Protein AF-A0A960JIP0-F1 (afdb_monomer_lite)

Sequence (236 aa):
TLQLSATQYASAALLFLLLSGTGFLFYERIRLNRELANYREEQKNIEALKDQERELQNKINEIQQREKNLQKQIDNKKGESEILNDQLESEKAEKQRLQNEIDRLKDLQKRVPIPPQQRETPSQPPQPTIATVVLSPFIGGRGDENGGIKSVKFSPSIKSVSLTLQLPKDAAAELFLVKFAGKNIAANQKPNTTKSGIKFITVKIPANQFSIEKENTISVFGNNGVSYEFILKVQK

Radius of gyration: 43.73 Å; chains: 1; bounding box: 102×45×144 Å

Structure (mmCIF, N/CA/C/O backbone):
data_AF-A0A960JIP0-F1
#
_entry.id   AF-A0A960JIP0-F1
#
loop_
_atom_site.group_PDB
_atom_site.id
_atom_site.type_symbol
_atom_site.label_atom_id
_atom_site.label_alt_id
_atom_site.label_comp_id
_atom_site.label_asym_id
_atom_site.label_entity_id
_atom_site.label_seq_id
_atom_site.pdbx_PDB_ins_code
_atom_site.Cartn_x
_atom_site.Cartn_y
_atom_site.Cartn_z
_atom_site.occupancy
_atom_site.B_iso_or_equiv
_atom_site.auth_seq_id
_atom_site.auth_comp_id
_atom_site.auth_asym_id
_atom_site.auth_atom_id
_atom_site.pdbx_PDB_model_num
ATOM 1 N N . THR A 1 1 ? 46.464 5.069 -86.802 1.00 48.59 1 THR A N 1
ATOM 2 C CA . THR A 1 1 ? 46.788 4.062 -85.770 1.00 48.59 1 THR A CA 1
ATOM 3 C C . THR A 1 1 ? 47.611 4.740 -84.689 1.00 48.59 1 THR A C 1
ATOM 5 O O . THR A 1 1 ? 48.786 4.998 -84.902 1.00 48.59 1 THR A O 1
ATOM 8 N N . LEU A 1 2 ? 46.998 5.145 -83.570 1.00 55.38 2 LEU A N 1
ATOM 9 C CA . LEU A 1 2 ? 47.764 5.721 -82.458 1.00 55.38 2 LEU A CA 1
ATOM 10 C C . LEU A 1 2 ? 48.546 4.595 -81.767 1.00 55.38 2 LEU A C 1
ATOM 12 O O . LEU A 1 2 ? 47.948 3.771 -81.081 1.00 55.38 2 LEU A O 1
ATOM 16 N N . GLN A 1 3 ? 49.865 4.544 -81.962 1.00 60.62 3 GLN A N 1
ATOM 17 C CA . GLN A 1 3 ? 50.745 3.751 -81.107 1.00 60.62 3 GLN A CA 1
ATOM 18 C C . GLN A 1 3 ? 50.964 4.536 -79.813 1.00 60.62 3 GLN A C 1
ATOM 20 O O . GLN A 1 3 ? 51.810 5.424 -79.753 1.00 60.62 3 GLN A O 1
ATOM 25 N N . LEU A 1 4 ? 50.156 4.252 -78.790 1.00 64.50 4 LEU A N 1
ATOM 26 C CA . LEU A 1 4 ? 50.463 4.708 -77.437 1.00 64.50 4 LEU A CA 1
ATOM 27 C C . LEU A 1 4 ? 51.753 4.019 -76.974 1.00 64.50 4 LEU A C 1
ATOM 29 O O . LEU A 1 4 ? 51.927 2.813 -77.166 1.00 64.50 4 LEU A O 1
ATOM 33 N N . SER A 1 5 ? 52.668 4.781 -76.374 1.00 76.94 5 SER A N 1
ATOM 34 C CA . SER A 1 5 ? 53.920 4.233 -75.853 1.00 76.94 5 SER A CA 1
ATOM 35 C C . SER A 1 5 ? 53.634 3.285 -74.686 1.00 76.94 5 SER A C 1
ATOM 37 O O . SER A 1 5 ? 52.721 3.515 -73.893 1.00 76.94 5 SER A O 1
ATOM 39 N N . ALA A 1 6 ? 54.436 2.229 -74.528 1.00 79.19 6 ALA A N 1
ATOM 40 C CA . ALA A 1 6 ? 54.289 1.253 -73.438 1.00 79.19 6 ALA A CA 1
ATOM 41 C C . ALA A 1 6 ? 54.205 1.907 -72.037 1.00 79.19 6 ALA A C 1
ATOM 43 O O . ALA A 1 6 ? 53.533 1.401 -71.140 1.00 79.19 6 ALA A O 1
ATOM 44 N N . THR A 1 7 ? 54.819 3.081 -71.871 1.00 83.88 7 THR A N 1
ATOM 45 C CA . THR A 1 7 ? 54.762 3.900 -70.653 1.00 83.88 7 THR A CA 1
ATOM 46 C C . THR A 1 7 ? 53.369 4.462 -70.341 1.00 83.88 7 THR A C 1
ATOM 48 O O . THR A 1 7 ? 53.024 4.581 -69.169 1.00 83.88 7 THR A O 1
ATOM 51 N N . GLN A 1 8 ? 52.546 4.763 -71.351 1.00 84.94 8 GLN A N 1
ATOM 52 C CA . GLN A 1 8 ? 51.172 5.250 -71.169 1.00 84.94 8 GLN A CA 1
ATOM 53 C C . GLN A 1 8 ? 50.218 4.127 -70.745 1.00 84.94 8 GLN A C 1
ATOM 55 O O . GLN A 1 8 ? 49.319 4.348 -69.938 1.00 84.94 8 GLN A O 1
ATOM 60 N N . TYR A 1 9 ? 50.438 2.902 -71.231 1.00 87.25 9 TYR A N 1
ATOM 61 C CA . TYR A 1 9 ? 49.693 1.734 -70.756 1.00 87.25 9 TYR A CA 1
ATOM 62 C C . TYR A 1 9 ? 50.067 1.371 -69.316 1.00 87.25 9 TYR A C 1
ATOM 64 O O . TYR A 1 9 ? 49.185 1.058 -68.519 1.00 87.25 9 TYR A O 1
ATOM 72 N N . ALA A 1 10 ? 51.351 1.469 -68.959 1.00 86.88 10 ALA A N 1
ATOM 73 C CA . ALA A 1 10 ? 51.810 1.228 -67.594 1.00 86.88 10 ALA A CA 1
ATOM 74 C C . ALA A 1 10 ? 51.233 2.250 -66.595 1.00 86.88 10 ALA A C 1
ATOM 76 O O . ALA A 1 10 ? 50.771 1.866 -65.520 1.00 86.88 10 ALA A O 1
ATOM 77 N N . SER A 1 11 ? 51.196 3.539 -66.951 1.00 89.50 11 SER A N 1
ATOM 78 C CA . SER A 1 11 ? 50.611 4.573 -66.088 1.00 89.50 11 SER A CA 1
ATOM 79 C C . SER A 1 11 ? 49.092 4.440 -65.961 1.00 89.50 11 SER A C 1
ATOM 81 O O . SER A 1 11 ? 48.560 4.559 -64.857 1.00 89.50 11 SER A O 1
ATOM 83 N N . ALA A 1 12 ? 48.391 4.120 -67.053 1.00 89.19 12 ALA A N 1
ATOM 84 C CA . ALA A 1 12 ? 46.957 3.852 -67.016 1.00 89.19 12 ALA A CA 1
ATOM 85 C C . ALA A 1 12 ? 46.629 2.630 -66.143 1.00 89.19 12 ALA A C 1
ATOM 87 O O . ALA A 1 12 ? 45.718 2.694 -65.319 1.00 89.19 12 ALA A O 1
ATOM 88 N N . ALA A 1 13 ? 47.398 1.543 -66.260 1.00 90.25 13 ALA A N 1
ATOM 89 C CA . ALA A 1 13 ? 47.221 0.350 -65.436 1.00 90.25 13 ALA A CA 1
ATOM 90 C C . ALA A 1 13 ? 47.417 0.647 -63.940 1.00 90.25 13 ALA A C 1
ATOM 92 O O . ALA A 1 13 ? 46.611 0.206 -63.122 1.00 90.25 13 ALA A O 1
ATOM 93 N N . LEU A 1 14 ? 48.428 1.446 -63.580 1.00 92.19 14 LEU A N 1
ATOM 94 C CA . LEU A 1 14 ? 48.649 1.872 -62.194 1.00 92.19 14 LEU A CA 1
ATOM 95 C C . LEU A 1 14 ? 47.490 2.716 -61.653 1.00 92.19 14 LEU A C 1
ATOM 97 O O . LEU A 1 14 ? 47.059 2.495 -60.525 1.00 92.19 14 LEU A O 1
ATOM 101 N N . LEU A 1 15 ? 46.951 3.642 -62.451 1.00 93.12 15 LEU A N 1
ATOM 102 C CA . LEU A 1 15 ? 45.793 4.446 -62.049 1.00 93.12 15 LEU A CA 1
ATOM 103 C C . LEU A 1 15 ? 44.546 3.588 -61.843 1.00 93.12 15 LEU A C 1
ATOM 105 O O . LEU A 1 15 ? 43.843 3.768 -60.852 1.00 93.12 15 LEU A O 1
ATOM 109 N N . PHE A 1 16 ? 44.293 2.624 -62.728 1.00 94.25 16 PHE A N 1
ATOM 110 C CA . PHE A 1 16 ? 43.190 1.681 -62.555 1.00 94.25 16 PHE A CA 1
ATOM 111 C C . PHE A 1 16 ? 43.346 0.842 -61.288 1.00 94.25 16 PHE A C 1
ATOM 113 O O . PHE A 1 16 ? 42.380 0.679 -60.545 1.00 94.25 16 PHE A O 1
ATOM 120 N N . LEU A 1 17 ? 44.554 0.355 -61.002 1.00 93.94 17 LEU A N 1
ATOM 121 C CA . LEU A 1 17 ? 44.830 -0.430 -59.800 1.00 93.94 17 LEU A CA 1
ATOM 122 C C . LEU A 1 17 ? 44.633 0.419 -58.531 1.00 93.94 17 LEU A C 1
ATOM 124 O O . LEU A 1 17 ? 44.019 -0.036 -57.569 1.00 93.94 17 LEU A O 1
ATOM 128 N N . LEU A 1 18 ? 45.058 1.684 -58.556 1.00 94.00 18 LEU A N 1
ATOM 129 C CA . LEU A 1 18 ? 44.911 2.618 -57.437 1.00 94.00 18 LEU A CA 1
ATOM 130 C C . LEU A 1 18 ? 43.440 3.014 -57.207 1.00 94.00 18 LEU A C 1
ATOM 132 O O . LEU A 1 18 ? 42.965 3.024 -56.069 1.00 94.00 18 LEU A O 1
ATOM 136 N N . LEU A 1 19 ? 42.679 3.265 -58.274 1.00 93.25 19 LEU A N 1
ATOM 137 C CA . LEU A 1 19 ? 41.241 3.542 -58.189 1.00 93.25 19 LEU A CA 1
ATOM 138 C C . LEU A 1 19 ? 40.446 2.309 -57.739 1.00 93.25 19 LEU A C 1
ATOM 140 O O . LEU A 1 19 ? 39.561 2.421 -56.894 1.00 93.25 19 LEU A O 1
ATOM 144 N N . SER A 1 20 ? 40.798 1.120 -58.233 1.00 93.38 20 SER A N 1
ATOM 145 C CA . SER A 1 20 ? 40.186 -0.137 -57.789 1.00 93.38 20 SER A CA 1
ATOM 146 C C . SER A 1 20 ? 40.497 -0.421 -56.319 1.00 93.38 20 SER A C 1
ATOM 148 O O . SER A 1 20 ? 39.608 -0.822 -55.571 1.00 93.38 20 SER A O 1
ATOM 150 N N . GLY A 1 21 ? 41.737 -0.183 -55.885 1.00 93.75 21 GLY A N 1
ATOM 151 C CA . GLY A 1 21 ? 42.156 -0.359 -54.495 1.00 93.75 21 GLY A CA 1
ATOM 152 C C . GLY A 1 21 ? 41.444 0.604 -53.545 1.00 93.75 21 GLY A C 1
ATOM 153 O O . GLY A 1 21 ? 40.927 0.186 -52.511 1.00 93.75 21 GLY A O 1
ATOM 154 N N . THR A 1 22 ? 41.341 1.886 -53.906 1.00 93.81 22 THR A N 1
ATOM 155 C CA . THR A 1 22 ? 40.620 2.876 -53.085 1.00 93.81 22 THR A CA 1
ATOM 156 C C . THR A 1 22 ? 39.113 2.614 -53.052 1.00 93.81 22 THR A C 1
ATOM 158 O O . THR A 1 22 ? 38.504 2.730 -51.987 1.00 93.81 22 THR A O 1
ATOM 161 N N . GLY A 1 23 ? 38.521 2.179 -54.169 1.00 94.25 23 GLY A N 1
ATOM 162 C CA . GLY A 1 23 ? 37.128 1.731 -54.223 1.00 94.25 23 GLY A CA 1
ATOM 163 C C . GLY A 1 23 ? 36.856 0.535 -53.305 1.00 94.25 23 GLY A C 1
ATOM 164 O O . GLY A 1 23 ? 35.881 0.549 -52.551 1.00 94.25 23 GLY A O 1
ATOM 165 N N . PHE A 1 24 ? 37.746 -0.461 -53.305 1.00 95.31 24 PHE A N 1
ATOM 166 C CA . PHE A 1 24 ? 37.648 -1.633 -52.433 1.00 95.31 24 PHE A CA 1
ATOM 167 C C . PHE A 1 24 ? 37.737 -1.261 -50.943 1.00 95.31 24 PHE A C 1
ATOM 169 O O . PHE A 1 24 ? 36.871 -1.652 -50.161 1.00 95.31 24 PHE A O 1
ATOM 176 N N . LEU A 1 25 ? 38.702 -0.419 -50.555 1.00 94.56 25 LEU A N 1
ATOM 177 C CA . LEU A 1 25 ? 38.838 0.056 -49.171 1.00 94.56 25 LEU A CA 1
ATOM 178 C C . LEU A 1 25 ? 37.615 0.858 -48.701 1.00 94.56 25 LEU A C 1
ATOM 180 O O . LEU A 1 25 ? 37.197 0.754 -47.546 1.00 94.56 25 LEU A O 1
ATOM 184 N N . PHE A 1 26 ? 37.011 1.657 -49.584 1.00 94.69 26 PHE A N 1
ATOM 185 C CA . PHE A 1 26 ? 35.799 2.403 -49.251 1.00 94.69 26 PHE A CA 1
ATOM 186 C C . PHE A 1 26 ? 34.593 1.473 -49.060 1.00 94.69 26 PHE A C 1
ATOM 188 O O . PHE A 1 26 ? 33.807 1.667 -48.130 1.00 94.69 26 PHE A O 1
ATOM 195 N N . TYR A 1 27 ? 34.476 0.433 -49.891 1.00 95.00 27 TYR A N 1
ATOM 196 C CA . TYR A 1 27 ? 33.448 -0.597 -49.752 1.00 95.00 27 TYR A CA 1
ATOM 197 C C . TYR A 1 27 ? 33.580 -1.364 -48.428 1.00 95.00 27 TYR A C 1
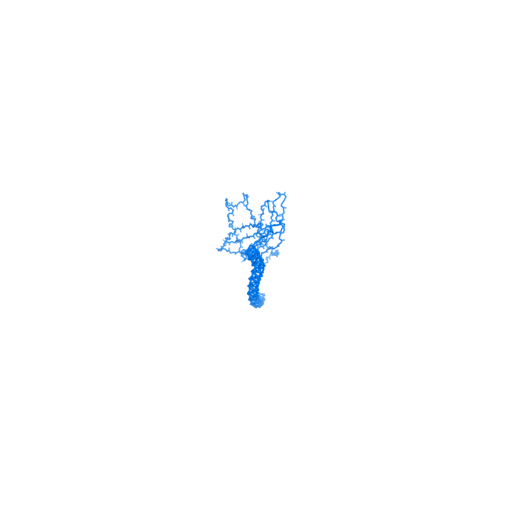ATOM 199 O O . TYR A 1 27 ? 32.598 -1.478 -47.687 1.00 95.00 27 TYR A O 1
ATOM 207 N N . GLU A 1 28 ? 34.790 -1.813 -48.078 1.00 94.00 28 GLU A N 1
ATOM 208 C CA . GLU A 1 28 ? 35.048 -2.467 -46.790 1.00 94.00 28 GLU A CA 1
ATOM 209 C C . GLU A 1 28 ? 34.732 -1.544 -45.611 1.00 94.00 28 GLU A C 1
ATOM 211 O O . GLU A 1 28 ? 34.076 -1.966 -44.660 1.00 94.00 28 GLU A O 1
ATOM 216 N N . ARG A 1 29 ? 35.096 -0.259 -45.693 1.00 93.81 29 ARG A N 1
ATOM 217 C CA . ARG A 1 29 ? 34.785 0.722 -44.645 1.00 93.81 29 ARG A CA 1
ATOM 218 C C . ARG A 1 29 ? 33.281 0.917 -44.451 1.00 93.81 29 ARG A C 1
ATOM 220 O O . ARG A 1 29 ? 32.824 1.006 -43.312 1.00 93.81 29 ARG A O 1
ATOM 227 N N . ILE A 1 30 ? 32.500 0.989 -45.532 1.00 94.12 30 ILE A N 1
ATOM 228 C CA . ILE A 1 30 ? 31.035 1.100 -45.441 1.00 94.12 30 ILE A CA 1
ATOM 229 C C . ILE A 1 30 ? 30.450 -0.149 -44.785 1.00 94.12 30 ILE A C 1
ATOM 231 O O . ILE A 1 30 ? 29.593 -0.029 -43.906 1.00 94.12 30 ILE A O 1
ATOM 235 N N . ARG A 1 31 ? 30.911 -1.336 -45.189 1.00 95.06 31 ARG A N 1
ATOM 236 C CA . ARG A 1 31 ? 30.461 -2.602 -44.608 1.00 95.06 31 ARG A CA 1
ATOM 237 C C . ARG A 1 31 ? 30.786 -2.677 -43.113 1.00 95.06 31 ARG A C 1
ATOM 239 O O . ARG A 1 31 ? 29.880 -2.907 -42.316 1.00 95.06 31 ARG A O 1
ATOM 246 N N . LEU A 1 32 ? 32.033 -2.399 -42.734 1.00 94.81 32 LEU A N 1
ATOM 247 C CA . LEU A 1 32 ? 32.495 -2.438 -41.345 1.00 94.81 32 LEU A CA 1
ATOM 248 C C . LEU A 1 32 ? 31.720 -1.452 -40.457 1.00 94.81 32 LEU A C 1
ATOM 250 O O . LEU A 1 32 ? 31.334 -1.781 -39.340 1.00 94.81 32 LEU A O 1
ATOM 254 N N . ASN A 1 33 ? 31.437 -0.249 -40.964 1.00 94.56 33 ASN A N 1
ATOM 255 C CA . ASN A 1 33 ? 30.660 0.745 -40.226 1.00 94.56 33 ASN A CA 1
ATOM 256 C C . ASN A 1 33 ? 29.214 0.299 -39.971 1.00 94.56 33 ASN A C 1
ATOM 258 O O . ASN A 1 33 ? 28.665 0.627 -38.920 1.00 94.56 33 ASN A O 1
ATOM 262 N N . ARG A 1 34 ? 28.594 -0.445 -40.898 1.00 94.44 34 ARG A N 1
ATOM 263 C CA . ARG A 1 34 ? 27.252 -1.012 -40.683 1.00 94.44 34 ARG A CA 1
ATOM 264 C C . ARG A 1 34 ? 27.275 -2.097 -39.613 1.00 94.44 34 ARG A C 1
ATOM 266 O O . ARG A 1 34 ? 26.429 -2.082 -38.728 1.00 94.44 34 ARG A O 1
ATOM 273 N N . GLU A 1 35 ? 28.265 -2.985 -39.653 1.00 94.62 35 GLU A N 1
ATOM 274 C CA . GLU A 1 35 ? 28.437 -4.016 -38.623 1.00 94.62 35 GLU A CA 1
ATOM 275 C C . GLU A 1 35 ? 28.665 -3.374 -37.240 1.00 94.62 35 GLU A C 1
ATOM 277 O O . GLU A 1 35 ? 27.984 -3.722 -36.279 1.00 94.62 35 GLU A O 1
ATOM 282 N N . LEU A 1 36 ? 29.521 -2.349 -37.145 1.00 94.88 36 LEU A N 1
ATOM 283 C CA . LEU A 1 36 ? 29.738 -1.586 -35.908 1.00 94.88 36 LEU A CA 1
ATOM 284 C C . LEU A 1 36 ? 28.482 -0.862 -35.407 1.00 94.88 36 LEU A C 1
ATOM 286 O O . LEU A 1 36 ? 28.288 -0.758 -34.195 1.00 94.88 36 LEU A O 1
ATOM 290 N N . ALA A 1 37 ? 27.646 -0.339 -36.306 1.00 95.12 37 ALA A N 1
ATOM 291 C CA . ALA A 1 37 ? 26.382 0.284 -35.928 1.00 95.12 37 ALA A CA 1
ATOM 292 C C . ALA A 1 37 ? 25.435 -0.742 -35.292 1.00 95.12 37 ALA A C 1
ATOM 294 O O . ALA A 1 37 ? 24.924 -0.487 -34.202 1.00 95.12 37 ALA A O 1
ATOM 295 N N . ASN A 1 38 ? 25.306 -1.921 -35.906 1.00 95.75 38 ASN A N 1
ATOM 296 C CA . ASN A 1 38 ? 24.483 -3.011 -35.385 1.00 95.75 38 ASN A CA 1
ATOM 297 C C . ASN A 1 38 ? 24.979 -3.479 -34.007 1.00 95.75 38 ASN A C 1
ATOM 299 O O . ASN A 1 38 ? 24.184 -3.573 -33.079 1.00 95.75 38 ASN A O 1
ATOM 303 N N . TYR A 1 39 ? 26.292 -3.679 -33.829 1.00 94.88 39 TYR A N 1
ATOM 304 C CA . TYR A 1 39 ? 26.850 -4.064 -32.524 1.00 94.88 39 TYR A CA 1
ATOM 305 C C . TYR A 1 39 ? 26.607 -3.012 -31.440 1.00 94.88 39 TYR A C 1
ATOM 307 O O . TYR A 1 39 ? 26.342 -3.351 -30.289 1.00 94.88 39 TYR A O 1
ATOM 315 N N . ARG A 1 40 ? 26.699 -1.722 -31.778 1.00 95.25 40 ARG A N 1
ATOM 316 C CA . ARG A 1 40 ? 26.401 -0.642 -30.825 1.00 95.25 40 ARG A CA 1
ATOM 317 C C . ARG A 1 40 ? 24.929 -0.621 -30.434 1.00 95.25 40 ARG A C 1
ATOM 319 O O . ARG A 1 40 ? 24.621 -0.339 -29.281 1.00 95.25 40 ARG A O 1
ATOM 326 N N . GLU A 1 41 ? 24.037 -0.877 -31.380 1.00 95.94 41 GLU A N 1
ATOM 327 C CA . GLU A 1 41 ? 22.601 -0.941 -31.124 1.00 95.94 41 GLU A CA 1
ATOM 328 C C . GLU A 1 41 ? 22.243 -2.159 -30.264 1.00 95.94 41 GLU A C 1
ATOM 330 O O . GLU A 1 41 ? 21.524 -2.028 -29.278 1.00 95.94 41 GLU A O 1
ATOM 335 N N . GLU A 1 42 ? 22.841 -3.316 -30.547 1.00 95.81 42 GLU A N 1
ATOM 336 C CA . GLU A 1 42 ? 22.691 -4.522 -29.733 1.00 95.81 42 GLU A CA 1
ATOM 337 C C . GLU A 1 42 ? 23.203 -4.315 -28.300 1.00 95.81 42 GLU A C 1
ATOM 339 O O . GLU A 1 42 ? 22.506 -4.645 -27.343 1.00 95.81 42 GLU A O 1
ATOM 344 N N . GLN A 1 43 ? 24.367 -3.677 -28.128 1.00 95.38 43 GLN A N 1
ATOM 345 C CA . GLN A 1 43 ? 24.894 -3.316 -26.805 1.00 95.38 43 GLN A CA 1
ATOM 346 C C . GLN A 1 43 ? 23.945 -2.387 -26.038 1.00 95.38 43 GLN A C 1
ATOM 348 O O . GLN A 1 43 ? 23.679 -2.625 -24.861 1.00 95.38 43 GLN A O 1
ATOM 353 N N . LYS A 1 44 ? 23.381 -1.369 -26.703 1.00 96.00 44 LYS A N 1
ATOM 354 C CA . LYS A 1 44 ? 22.381 -0.479 -26.090 1.00 96.00 44 LYS A CA 1
ATOM 355 C C . LYS A 1 44 ? 21.127 -1.234 -25.664 1.00 96.00 44 LYS A C 1
ATOM 357 O O . LYS A 1 44 ? 20.607 -0.983 -24.582 1.00 96.00 44 LYS A O 1
ATOM 362 N N . ASN A 1 45 ? 20.654 -2.167 -26.487 1.00 96.81 45 ASN A N 1
ATOM 363 C CA . ASN A 1 45 ? 19.489 -2.984 -26.158 1.00 96.81 45 ASN A CA 1
ATOM 364 C C . ASN A 1 45 ? 19.769 -3.897 -24.957 1.00 96.81 45 ASN A C 1
ATOM 366 O O . ASN A 1 45 ? 18.928 -4.013 -24.071 1.00 96.81 45 ASN A O 1
ATOM 370 N N . ILE A 1 46 ? 20.961 -4.496 -24.883 1.00 96.31 46 ILE A N 1
ATOM 371 C CA . ILE A 1 46 ? 21.383 -5.306 -23.732 1.00 96.31 46 ILE A CA 1
ATOM 372 C C . ILE A 1 46 ? 21.458 -4.455 -22.459 1.00 96.31 46 ILE A C 1
ATOM 374 O O . ILE A 1 46 ? 21.038 -4.905 -21.394 1.00 96.31 46 ILE A O 1
ATOM 378 N N . GLU A 1 47 ? 21.985 -3.235 -22.546 1.00 97.06 47 GLU A N 1
ATOM 379 C CA . GLU A 1 47 ? 22.051 -2.311 -21.411 1.00 97.06 47 GLU A CA 1
ATOM 380 C C . GLU A 1 47 ? 20.650 -1.905 -20.931 1.00 97.06 47 GLU A C 1
ATOM 382 O O . GLU A 1 47 ? 20.355 -2.021 -19.743 1.00 97.06 47 GLU A O 1
ATOM 387 N N . ALA A 1 48 ? 19.746 -1.569 -21.856 1.00 96.31 48 ALA A N 1
ATOM 388 C CA . ALA A 1 48 ? 18.352 -1.261 -21.538 1.00 96.31 48 ALA A CA 1
ATOM 389 C C . ALA A 1 48 ? 17.625 -2.444 -20.874 1.00 96.31 48 ALA A C 1
ATOM 391 O O . ALA A 1 48 ? 16.891 -2.258 -19.902 1.00 96.31 48 ALA A O 1
ATOM 392 N N . LEU A 1 49 ? 17.860 -3.672 -21.352 1.00 96.81 49 LEU A N 1
ATOM 393 C CA . LEU A 1 49 ? 17.303 -4.882 -20.742 1.00 96.81 49 LEU A CA 1
ATOM 394 C C . LEU A 1 49 ? 17.836 -5.108 -19.322 1.00 96.81 49 LEU A C 1
ATOM 396 O O . LEU A 1 49 ? 17.061 -5.467 -18.437 1.00 96.81 49 LEU A O 1
ATOM 400 N N . LYS A 1 50 ? 19.127 -4.859 -19.074 1.00 96.75 50 LYS A N 1
ATOM 401 C CA . LYS A 1 50 ? 19.714 -4.954 -17.725 1.00 96.75 50 LYS A CA 1
ATOM 402 C C . LYS A 1 50 ? 19.124 -3.929 -16.763 1.00 96.75 50 LYS A C 1
ATOM 404 O O . LYS A 1 50 ? 18.901 -4.245 -15.595 1.00 96.75 50 LYS A O 1
ATOM 409 N N . ASP A 1 51 ? 18.868 -2.711 -17.226 1.00 96.31 51 ASP A N 1
ATOM 410 C CA . ASP A 1 51 ? 18.238 -1.689 -16.391 1.00 96.31 51 ASP A CA 1
ATOM 411 C C . ASP A 1 51 ? 16.775 -2.029 -16.094 1.00 96.31 51 ASP A C 1
ATOM 413 O O . ASP A 1 51 ? 16.336 -1.900 -14.949 1.00 96.31 51 ASP A O 1
ATOM 417 N N . GLN A 1 52 ? 16.050 -2.577 -17.073 1.00 96.75 52 GLN A N 1
ATOM 418 C CA . GLN A 1 52 ? 14.705 -3.104 -16.853 1.00 96.75 52 GLN A CA 1
ATOM 419 C C . GLN A 1 52 ? 14.704 -4.266 -15.844 1.00 96.75 52 GLN A C 1
ATOM 421 O O . GLN A 1 52 ? 13.843 -4.323 -14.965 1.00 96.75 52 GLN A O 1
ATOM 426 N N . GLU A 1 53 ? 15.678 -5.175 -15.924 1.00 96.75 53 GLU A N 1
ATOM 427 C CA . GLU A 1 53 ? 15.841 -6.276 -14.969 1.00 96.75 53 GLU A CA 1
ATOM 428 C C . GLU A 1 53 ? 16.103 -5.755 -13.547 1.00 96.75 53 GLU A C 1
ATOM 430 O O . GLU A 1 53 ? 15.471 -6.210 -12.592 1.00 96.75 53 GLU A O 1
ATOM 435 N N . ARG A 1 54 ? 16.961 -4.737 -13.391 1.00 97.06 54 ARG A N 1
ATOM 436 C CA . ARG A 1 54 ? 17.200 -4.079 -12.094 1.00 97.06 54 ARG A CA 1
ATOM 437 C C . ARG A 1 54 ? 15.943 -3.417 -11.541 1.00 97.06 54 ARG A C 1
ATOM 439 O O . ARG A 1 54 ? 15.672 -3.535 -10.347 1.00 97.06 54 ARG A O 1
ATOM 446 N N . GLU A 1 55 ? 15.173 -2.730 -12.381 1.00 97.00 55 GLU A N 1
ATOM 447 C CA . GLU A 1 55 ? 13.921 -2.097 -11.959 1.00 97.00 55 GLU A CA 1
ATOM 448 C C . GLU A 1 55 ? 12.909 -3.144 -11.475 1.00 97.00 55 GLU A C 1
ATOM 450 O O . GLU A 1 55 ? 12.287 -2.975 -10.423 1.00 97.00 55 GLU A O 1
ATOM 455 N N . LEU A 1 56 ? 12.780 -4.257 -12.202 1.00 96.94 56 LEU A N 1
ATOM 456 C CA . LEU A 1 56 ? 11.931 -5.377 -11.799 1.00 96.94 56 LEU A CA 1
ATOM 457 C C . LEU A 1 56 ? 12.401 -5.992 -10.478 1.00 96.94 56 LEU A C 1
ATOM 459 O O . LEU A 1 56 ? 11.578 -6.223 -9.591 1.00 96.94 56 LEU A O 1
ATOM 463 N N . GLN A 1 57 ? 13.708 -6.184 -10.302 1.00 96.94 57 GLN A N 1
ATOM 464 C CA . GLN A 1 57 ? 14.269 -6.705 -9.059 1.00 96.94 57 GLN A CA 1
ATOM 465 C C . GLN A 1 57 ? 13.992 -5.773 -7.871 1.00 96.94 57 GLN A C 1
ATOM 467 O O . GLN A 1 57 ? 13.633 -6.232 -6.785 1.00 96.94 57 GLN A O 1
ATOM 472 N N . ASN A 1 58 ? 14.090 -4.458 -8.077 1.00 97.12 58 ASN A N 1
ATOM 473 C CA . ASN A 1 58 ? 13.749 -3.468 -7.057 1.00 97.12 58 ASN A CA 1
ATOM 474 C C . ASN A 1 58 ? 12.262 -3.530 -6.687 1.00 97.12 58 ASN A C 1
ATOM 476 O O . ASN A 1 58 ? 11.939 -3.583 -5.501 1.00 97.12 58 ASN A O 1
ATOM 480 N N . LYS A 1 59 ? 11.362 -3.628 -7.673 1.00 96.19 59 LYS A N 1
ATOM 481 C CA . LYS A 1 59 ? 9.918 -3.794 -7.426 1.00 96.19 59 LYS A CA 1
ATOM 482 C C . LYS A 1 59 ? 9.611 -5.068 -6.643 1.00 96.19 59 LYS A C 1
ATOM 484 O O . LYS A 1 59 ? 8.793 -5.039 -5.725 1.00 96.19 59 LYS A O 1
ATOM 489 N N . ILE A 1 60 ? 10.277 -6.179 -6.963 1.00 96.56 60 ILE A N 1
ATOM 490 C CA . ILE A 1 60 ? 10.130 -7.437 -6.216 1.00 96.56 60 ILE A CA 1
ATOM 491 C C . ILE A 1 60 ? 10.551 -7.240 -4.756 1.00 96.56 60 ILE A C 1
ATOM 493 O O . ILE A 1 60 ? 9.808 -7.617 -3.848 1.00 96.56 60 ILE A O 1
ATOM 497 N N . ASN A 1 61 ? 11.697 -6.600 -4.516 1.00 97.00 61 ASN A N 1
ATOM 498 C CA . ASN A 1 61 ? 12.177 -6.323 -3.163 1.00 97.00 61 ASN A CA 1
ATOM 499 C C . ASN A 1 61 ? 11.207 -5.423 -2.378 1.00 97.00 61 ASN A C 1
ATOM 501 O O . ASN A 1 61 ? 10.924 -5.694 -1.210 1.00 97.00 61 ASN A O 1
ATOM 505 N N . GLU A 1 62 ? 10.659 -4.381 -3.006 1.00 97.19 62 GLU A N 1
ATOM 506 C CA . GLU A 1 62 ? 9.657 -3.504 -2.390 1.00 97.19 62 GLU A CA 1
ATOM 507 C C . GLU A 1 62 ? 8.382 -4.263 -2.007 1.00 97.19 62 GLU A C 1
ATOM 509 O O . GLU A 1 62 ? 7.875 -4.104 -0.891 1.00 97.19 62 GLU A O 1
ATOM 514 N N . ILE A 1 63 ? 7.884 -5.125 -2.898 1.00 96.81 63 ILE A N 1
ATOM 515 C CA . ILE A 1 63 ? 6.708 -5.961 -2.636 1.00 96.81 63 ILE A CA 1
ATOM 516 C C . ILE A 1 63 ? 6.978 -6.903 -1.460 1.00 96.81 63 ILE A C 1
ATOM 518 O O . ILE A 1 63 ? 6.168 -6.953 -0.536 1.00 96.81 63 ILE A O 1
ATOM 522 N N . GLN A 1 64 ? 8.130 -7.577 -1.429 1.00 96.31 64 GLN A N 1
ATOM 523 C CA . GLN A 1 64 ? 8.498 -8.469 -0.324 1.00 96.31 64 GLN A CA 1
ATOM 524 C C . GLN A 1 64 ? 8.610 -7.730 1.018 1.00 96.31 64 GLN A C 1
ATOM 526 O O . GLN A 1 64 ? 8.200 -8.246 2.059 1.00 96.31 64 GLN A O 1
ATOM 531 N N . GLN A 1 65 ? 9.153 -6.510 1.026 1.00 96.38 65 GLN A N 1
ATOM 532 C CA . GLN A 1 65 ? 9.207 -5.686 2.238 1.00 96.38 65 GLN A CA 1
ATOM 533 C C . GLN A 1 65 ? 7.808 -5.270 2.694 1.00 96.38 65 GLN A C 1
ATOM 535 O O . GLN A 1 65 ? 7.489 -5.331 3.885 1.00 96.38 65 GLN A O 1
ATOM 540 N N . ARG A 1 66 ? 6.943 -4.887 1.751 1.00 96.81 66 ARG A N 1
ATOM 541 C CA . ARG A 1 66 ? 5.549 -4.552 2.042 1.00 96.81 66 ARG A CA 1
ATOM 542 C C . ARG A 1 66 ? 4.790 -5.750 2.605 1.00 96.81 66 ARG A C 1
ATOM 544 O O . ARG A 1 66 ? 4.061 -5.583 3.577 1.00 96.81 66 ARG A O 1
ATOM 551 N N . GLU A 1 67 ? 4.996 -6.937 2.048 1.00 97.00 67 GLU A N 1
ATOM 552 C CA . GLU A 1 67 ? 4.412 -8.188 2.533 1.00 97.00 67 GLU A CA 1
ATOM 553 C C . GLU A 1 67 ? 4.853 -8.491 3.971 1.00 97.00 67 GLU A C 1
ATOM 555 O O . GLU A 1 67 ? 4.007 -8.682 4.842 1.00 97.00 67 GLU A O 1
ATOM 560 N N . LYS A 1 68 ? 6.157 -8.406 4.272 1.00 97.06 68 LYS A N 1
ATOM 561 C CA . LYS A 1 68 ? 6.675 -8.567 5.644 1.00 97.06 68 LYS A CA 1
ATOM 562 C C . LYS A 1 68 ? 6.064 -7.565 6.623 1.00 97.06 68 LYS A C 1
ATOM 564 O O . LYS A 1 68 ? 5.738 -7.922 7.754 1.00 97.06 68 LYS A O 1
ATOM 569 N N . ASN A 1 69 ? 5.901 -6.312 6.206 1.00 96.00 69 ASN A N 1
ATOM 570 C CA . ASN A 1 69 ? 5.290 -5.280 7.040 1.00 96.00 69 ASN A CA 1
ATOM 571 C C . ASN A 1 69 ? 3.798 -5.543 7.279 1.00 96.00 69 ASN A C 1
ATOM 573 O O . ASN A 1 69 ? 3.321 -5.353 8.397 1.00 96.00 69 ASN A O 1
ATOM 577 N N . LEU A 1 70 ? 3.066 -5.999 6.260 1.00 96.69 70 LEU A N 1
ATOM 578 C CA . LEU A 1 70 ? 1.662 -6.385 6.395 1.00 96.69 70 LEU A CA 1
ATOM 579 C C . LEU A 1 70 ? 1.501 -7.604 7.305 1.00 96.69 70 LEU A C 1
ATOM 581 O O . LEU A 1 70 ? 0.624 -7.590 8.166 1.00 96.69 70 LEU A O 1
ATOM 585 N N . GLN A 1 71 ? 2.379 -8.601 7.186 1.00 96.44 71 GLN A N 1
ATOM 586 C CA . GLN A 1 71 ? 2.365 -9.770 8.060 1.00 96.44 71 GLN A CA 1
ATOM 587 C C . GLN A 1 71 ? 2.567 -9.373 9.527 1.00 96.44 71 GLN A C 1
ATOM 589 O O . GLN A 1 71 ? 1.766 -9.747 10.377 1.00 96.44 71 GLN A O 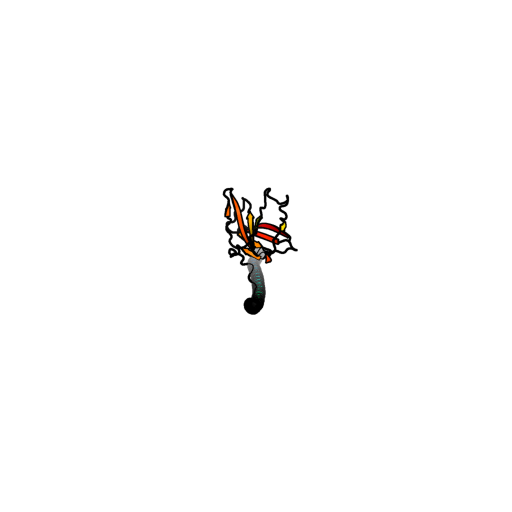1
ATOM 594 N N . LYS A 1 72 ? 3.543 -8.502 9.819 1.00 96.12 72 LYS A N 1
ATOM 595 C CA . LYS A 1 72 ? 3.729 -7.955 11.175 1.00 96.12 72 LYS A CA 1
ATOM 596 C C . LYS A 1 72 ? 2.493 -7.213 11.688 1.00 96.12 72 LYS A C 1
ATOM 598 O O . LYS A 1 72 ? 2.157 -7.318 12.862 1.00 96.12 72 LYS A O 1
ATOM 603 N N . GLN A 1 73 ? 1.810 -6.451 10.832 1.00 95.81 73 GLN A N 1
ATOM 604 C CA . GLN A 1 73 ? 0.570 -5.774 11.226 1.00 95.81 73 GLN A CA 1
ATOM 605 C C . GLN A 1 73 ? -0.553 -6.767 11.540 1.00 95.81 73 GLN A C 1
ATOM 607 O O . GLN A 1 73 ? -1.320 -6.525 12.471 1.00 95.81 73 GLN A O 1
ATOM 612 N N . ILE A 1 74 ? -0.656 -7.862 10.784 1.00 96.12 74 ILE A N 1
ATOM 613 C CA . ILE A 1 74 ? -1.617 -8.938 11.048 1.00 96.12 74 ILE A CA 1
ATOM 614 C C . ILE A 1 74 ? -1.314 -9.588 12.399 1.00 96.12 74 ILE A C 1
ATOM 616 O O . ILE A 1 74 ? -2.218 -9.689 13.227 1.00 96.12 74 ILE A O 1
ATOM 620 N N . ASP A 1 75 ? -0.058 -9.957 12.648 1.00 95.94 75 ASP A N 1
ATOM 621 C CA . ASP A 1 75 ? 0.353 -10.606 13.896 1.00 95.94 75 ASP A CA 1
ATOM 622 C C . ASP A 1 75 ? 0.092 -9.695 15.108 1.00 95.94 75 ASP A C 1
ATOM 624 O O . ASP A 1 75 ? -0.493 -10.129 16.101 1.00 95.94 75 ASP A O 1
ATOM 628 N N . ASN A 1 76 ? 0.410 -8.400 14.995 1.00 95.31 76 ASN A N 1
ATOM 629 C CA . ASN A 1 76 ? 0.121 -7.412 16.037 1.00 95.31 76 ASN A CA 1
ATOM 630 C C . ASN A 1 76 ? -1.383 -7.277 16.312 1.00 95.31 76 ASN A C 1
ATOM 632 O O . ASN A 1 76 ? -1.797 -7.266 17.469 1.00 95.31 76 ASN A O 1
ATOM 636 N N . LYS A 1 77 ? -2.214 -7.197 15.264 1.00 93.12 77 LYS A N 1
ATOM 637 C CA . LYS A 1 77 ? -3.676 -7.119 15.422 1.00 93.12 77 LYS A CA 1
ATOM 638 C C . LYS A 1 77 ? -4.263 -8.386 16.025 1.00 93.12 77 LYS A C 1
ATOM 640 O O . LYS A 1 77 ? -5.233 -8.306 16.773 1.00 93.12 77 LYS A O 1
ATOM 645 N N . LYS A 1 78 ? -3.698 -9.547 15.694 1.00 93.62 78 LYS A N 1
ATOM 646 C CA . LYS A 1 78 ? -4.106 -10.815 16.294 1.00 93.62 78 LYS A CA 1
ATOM 647 C C . LYS A 1 78 ? -3.810 -10.815 17.794 1.00 93.62 78 LYS A C 1
ATOM 649 O O . LYS A 1 78 ? -4.718 -11.095 18.567 1.00 93.62 78 LYS A O 1
ATOM 654 N N . GLY A 1 79 ? -2.607 -10.398 18.197 1.00 92.44 79 GLY A N 1
ATOM 655 C CA . GLY A 1 79 ? -2.254 -10.248 19.612 1.00 92.44 79 GLY A CA 1
ATOM 656 C C . GLY A 1 79 ? -3.140 -9.236 20.348 1.00 92.44 79 GLY A C 1
ATOM 657 O O . GLY A 1 79 ? -3.617 -9.513 21.443 1.00 92.44 79 GLY A O 1
ATOM 658 N N . GLU A 1 80 ? -3.442 -8.088 19.733 1.00 94.81 80 GLU A N 1
ATOM 659 C CA . GLU A 1 80 ? -4.379 -7.106 20.302 1.00 94.81 80 GLU A CA 1
ATOM 660 C C . GLU A 1 80 ? -5.787 -7.699 20.478 1.00 94.81 80 GLU A C 1
ATOM 662 O O . GLU A 1 80 ? -6.430 -7.487 21.505 1.00 94.81 80 GLU A O 1
ATOM 667 N N . SER A 1 81 ? -6.257 -8.484 19.503 1.00 92.75 81 SER A N 1
ATOM 668 C CA . SER A 1 81 ? -7.548 -9.168 19.583 1.00 92.75 81 SER A CA 1
ATOM 669 C C . SER A 1 81 ? -7.590 -10.221 20.690 1.00 92.75 81 SER A C 1
ATOM 671 O O . SER A 1 81 ? -8.636 -10.370 21.315 1.00 92.75 81 SER A O 1
ATOM 673 N N . GLU A 1 82 ? -6.500 -10.953 20.922 1.00 94.44 82 GLU A N 1
ATOM 674 C CA . GLU A 1 82 ? -6.397 -11.928 22.014 1.00 94.44 82 GLU A CA 1
ATOM 675 C C . GLU A 1 82 ? -6.483 -11.217 23.373 1.00 94.44 82 GLU A C 1
ATOM 677 O O . GLU A 1 82 ? -7.336 -11.563 24.188 1.00 94.44 82 GLU A O 1
ATOM 682 N N . ILE A 1 83 ? -5.728 -10.128 23.563 1.00 94.38 83 ILE A N 1
ATOM 683 C CA . ILE A 1 83 ? -5.776 -9.313 24.791 1.00 94.38 83 ILE A CA 1
ATOM 684 C C . ILE A 1 83 ? -7.181 -8.746 25.035 1.00 94.38 83 ILE A C 1
ATOM 686 O O . ILE A 1 83 ? -7.685 -8.780 26.158 1.00 94.38 83 ILE A O 1
ATOM 690 N N . LEU A 1 84 ? -7.833 -8.218 23.996 1.00 92.62 84 LEU A N 1
ATOM 691 C CA . LE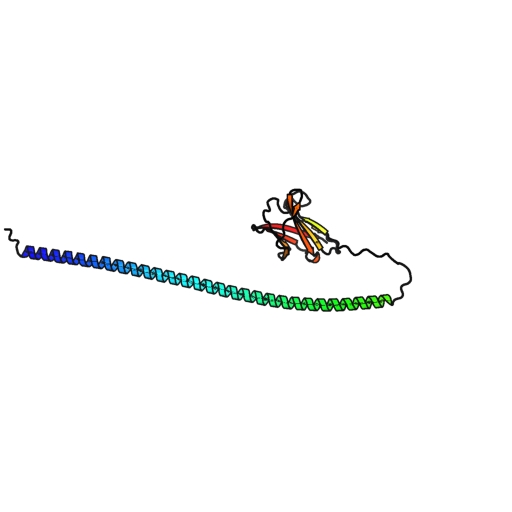U A 1 84 ? -9.200 -7.702 24.101 1.00 92.62 84 LEU A CA 1
ATOM 692 C C . LEU A 1 84 ? -10.203 -8.802 24.461 1.00 92.62 84 LEU A C 1
ATOM 694 O O . LEU A 1 84 ? -11.158 -8.545 25.195 1.00 92.62 84 LEU A O 1
ATOM 698 N N . ASN A 1 85 ? -10.003 -10.016 23.951 1.00 94.00 85 ASN A N 1
ATOM 699 C CA . ASN A 1 85 ? -10.871 -11.142 24.262 1.00 94.00 85 ASN A CA 1
ATOM 700 C C . ASN A 1 85 ? -10.710 -11.585 25.725 1.00 94.00 85 ASN A C 1
ATOM 702 O O . ASN A 1 85 ? -11.715 -11.773 26.409 1.00 94.00 85 ASN A O 1
ATOM 706 N N . ASP A 1 86 ? -9.477 -11.636 26.231 1.00 94.62 86 ASP A N 1
ATOM 707 C CA . ASP A 1 86 ? -9.194 -11.923 27.642 1.00 94.62 86 ASP A CA 1
ATOM 708 C C . ASP A 1 86 ? -9.798 -10.855 28.569 1.00 94.62 86 ASP A C 1
ATOM 710 O O . ASP A 1 86 ? -10.410 -11.168 29.594 1.00 94.62 86 ASP A O 1
ATOM 714 N N . GLN A 1 87 ? -9.692 -9.575 28.192 1.00 93.25 87 GLN A N 1
ATOM 715 C CA . GLN A 1 87 ? -10.323 -8.471 28.923 1.00 93.25 87 GLN A CA 1
ATOM 716 C C . GLN A 1 87 ? -11.847 -8.608 28.959 1.00 93.25 87 GLN A C 1
ATOM 718 O O . GLN A 1 87 ? -12.454 -8.440 30.018 1.00 93.25 87 GLN A O 1
ATOM 723 N N . LEU A 1 88 ? -12.467 -8.953 27.828 1.00 93.88 88 LEU A N 1
ATOM 724 C CA . LEU A 1 88 ? -13.910 -9.166 27.740 1.00 93.88 88 LEU A CA 1
ATOM 725 C C . LEU A 1 88 ? -14.366 -10.337 28.620 1.00 93.88 88 LEU A C 1
ATOM 727 O O . LEU A 1 88 ? -15.433 -10.275 29.236 1.00 93.88 88 LEU A O 1
ATOM 731 N N . GLU A 1 89 ? -13.592 -11.418 28.666 1.00 95.69 89 GLU A N 1
ATOM 732 C CA . GLU A 1 89 ? -13.893 -12.578 29.503 1.00 95.69 89 GLU A CA 1
ATOM 733 C C . GLU A 1 89 ? -13.763 -12.249 30.997 1.00 95.69 89 GLU A C 1
ATOM 735 O O . GLU A 1 89 ? -14.661 -12.577 31.780 1.00 95.69 89 GLU A O 1
ATOM 740 N N . SER A 1 90 ? -12.729 -11.493 31.379 1.00 94.06 90 SER A N 1
ATOM 741 C CA . SER A 1 90 ? -12.565 -10.966 32.738 1.00 94.06 90 SER A CA 1
ATOM 742 C C . SER A 1 90 ? -13.733 -10.062 33.157 1.00 94.06 90 SER A C 1
ATOM 744 O O . SER A 1 90 ? -14.331 -10.263 34.216 1.00 94.06 90 SER A O 1
ATOM 746 N N . GLU A 1 91 ? -14.139 -9.120 32.299 1.00 91.88 91 GLU A N 1
ATOM 747 C CA . GLU A 1 91 ? -15.249 -8.200 32.581 1.00 91.88 91 GLU A CA 1
ATOM 748 C C . GLU A 1 91 ? -16.589 -8.947 32.714 1.00 91.88 91 GLU A C 1
ATOM 750 O O . GLU A 1 91 ? -17.408 -8.644 33.587 1.00 91.88 91 GLU A O 1
ATOM 755 N N . LYS A 1 92 ? -16.818 -9.986 31.897 1.00 94.19 92 LYS A N 1
ATOM 756 C CA . LYS A 1 92 ? -17.988 -10.869 32.046 1.00 94.19 92 LYS A CA 1
ATOM 757 C C . LYS A 1 92 ? -17.988 -11.584 33.396 1.00 94.19 92 LYS A C 1
ATOM 759 O O . LYS A 1 92 ? -19.039 -11.642 34.041 1.00 94.19 92 LYS A O 1
ATOM 764 N N . ALA A 1 93 ? -16.841 -12.110 33.824 1.00 93.44 93 ALA A N 1
ATOM 765 C CA . ALA A 1 93 ? -16.713 -12.780 35.114 1.00 93.44 93 ALA A CA 1
ATOM 766 C C . ALA A 1 93 ? -16.963 -11.810 36.282 1.00 93.44 93 ALA A C 1
ATOM 768 O O . ALA A 1 93 ? -17.688 -12.145 37.222 1.00 93.44 93 ALA A O 1
ATOM 769 N N . GLU A 1 94 ? -16.433 -10.588 36.206 1.00 95.31 94 GLU A N 1
ATOM 770 C CA . GLU A 1 94 ? -16.676 -9.536 37.197 1.00 95.31 94 GLU A CA 1
ATOM 771 C C . GLU A 1 94 ? -18.157 -9.147 37.256 1.00 95.31 94 GLU A C 1
ATOM 773 O O . GLU A 1 94 ? -18.761 -9.139 38.332 1.00 95.31 94 GLU A O 1
ATOM 778 N N . LYS A 1 95 ? -18.789 -8.932 36.099 1.00 93.44 95 LYS A N 1
ATOM 779 C CA . LYS A 1 95 ? -20.222 -8.641 36.015 1.00 93.44 95 LYS A CA 1
ATOM 780 C C . LYS A 1 95 ? -21.066 -9.741 36.655 1.00 93.44 95 LYS A C 1
ATOM 782 O O . LYS A 1 95 ? -22.038 -9.439 37.344 1.00 93.44 95 LYS A O 1
ATOM 787 N N . GLN A 1 96 ? -20.713 -11.010 36.448 1.00 94.25 96 GLN A N 1
ATOM 788 C CA . GLN A 1 96 ? -21.431 -12.130 37.056 1.00 94.25 96 GLN A CA 1
ATOM 789 C C . GLN A 1 96 ? -21.256 -12.163 38.581 1.00 94.25 96 GLN A C 1
ATOM 791 O O . GLN A 1 96 ? -22.219 -12.431 39.300 1.00 94.25 96 GLN A O 1
ATOM 796 N N . ARG A 1 97 ? -20.062 -11.835 39.095 1.00 94.06 97 ARG A N 1
ATOM 797 C CA . ARG A 1 97 ? -19.822 -11.694 40.542 1.00 94.06 97 ARG A CA 1
ATOM 798 C C . ARG A 1 97 ? -20.659 -10.568 41.148 1.00 94.06 97 ARG A C 1
ATOM 800 O O . ARG A 1 97 ? -21.360 -10.816 42.125 1.00 94.06 97 ARG A O 1
ATOM 807 N N . LEU A 1 98 ? -20.648 -9.384 40.536 1.00 92.75 98 LEU A N 1
ATOM 808 C CA . LEU A 1 98 ? -21.449 -8.238 40.978 1.00 92.75 98 LEU A CA 1
ATOM 809 C C . LEU A 1 98 ? -22.949 -8.539 40.925 1.00 92.75 98 LEU A C 1
ATOM 811 O O . LEU A 1 98 ? -23.685 -8.183 41.840 1.00 92.75 98 LEU A O 1
ATOM 815 N N . GLN A 1 99 ? -23.412 -9.240 39.887 1.00 91.69 99 GLN A N 1
ATOM 816 C CA . GLN A 1 99 ? -24.809 -9.656 39.784 1.00 91.69 99 GLN A CA 1
ATOM 817 C C . GLN A 1 99 ? -25.202 -10.589 40.939 1.00 91.69 99 GLN A C 1
ATOM 819 O O . GLN A 1 99 ? -26.216 -10.354 41.593 1.00 91.69 99 GLN A O 1
ATOM 824 N N . ASN A 1 100 ? -24.367 -11.586 41.245 1.00 92.88 100 ASN A N 1
ATOM 825 C CA . ASN A 1 100 ? -24.590 -12.478 42.384 1.00 92.88 100 ASN A CA 1
ATOM 826 C C . ASN A 1 100 ? -24.602 -11.718 43.722 1.00 92.88 100 ASN A C 1
ATOM 828 O O . ASN A 1 100 ? -25.360 -12.067 44.626 1.00 92.88 100 ASN A O 1
ATOM 832 N N . GLU A 1 101 ? -23.770 -10.687 43.869 1.00 91.69 101 GLU A N 1
ATOM 833 C CA . GLU A 1 101 ? -23.730 -9.849 45.069 1.00 91.69 101 GLU A CA 1
ATOM 834 C C . GLU A 1 101 ? -24.986 -8.980 45.209 1.00 91.69 101 GLU A C 1
ATOM 836 O O . GLU A 1 101 ? -25.585 -8.937 46.284 1.00 91.69 101 GLU A O 1
ATOM 841 N N . ILE A 1 102 ? -25.458 -8.375 44.114 1.00 89.88 102 ILE A N 1
ATOM 842 C CA . ILE A 1 102 ? -26.734 -7.646 44.074 1.00 89.88 102 ILE A CA 1
ATOM 843 C C . ILE A 1 102 ? -27.892 -8.564 44.467 1.00 89.88 102 ILE A C 1
ATOM 845 O O . ILE A 1 102 ? -28.755 -8.162 45.249 1.00 89.88 102 ILE A O 1
ATOM 849 N N . ASP A 1 103 ? -27.923 -9.789 43.946 1.00 91.25 103 ASP A N 1
ATOM 850 C CA . ASP A 1 103 ? -28.999 -10.734 44.241 1.00 91.25 103 ASP A CA 1
ATOM 851 C C . ASP A 1 103 ? -28.971 -11.169 45.717 1.00 91.25 103 ASP A C 1
ATOM 853 O O . ASP A 1 103 ? -30.016 -11.183 46.372 1.00 91.25 103 ASP A O 1
ATOM 857 N N . ARG A 1 104 ? -27.780 -11.381 46.299 1.00 87.94 104 ARG A N 1
ATOM 858 C CA . ARG A 1 104 ? -27.621 -11.605 47.749 1.00 87.94 104 ARG A CA 1
ATOM 859 C C . ARG A 1 104 ? -28.097 -10.416 48.582 1.00 87.94 104 ARG A C 1
ATOM 861 O O . ARG A 1 104 ? -28.808 -10.614 49.566 1.00 87.94 104 ARG A O 1
ATOM 868 N N . LEU A 1 105 ? -27.730 -9.191 48.204 1.00 85.25 105 LEU A N 1
ATOM 869 C CA . LEU A 1 105 ? -28.153 -7.977 48.908 1.00 85.25 105 LEU A CA 1
ATOM 870 C C . LEU A 1 105 ? -29.672 -7.782 48.837 1.00 85.25 105 LEU A C 1
ATOM 872 O O . LEU A 1 105 ? -30.288 -7.446 49.846 1.00 85.25 105 LEU A O 1
ATOM 876 N N . LYS A 1 106 ? -30.298 -8.059 47.687 1.00 84.38 106 LYS A N 1
ATOM 877 C CA . LYS A 1 106 ? -31.762 -8.044 47.547 1.00 84.38 106 LYS A CA 1
ATOM 878 C C . LYS A 1 106 ? -32.435 -9.071 48.450 1.00 84.38 106 LYS A C 1
ATOM 880 O O . LYS A 1 106 ? -33.449 -8.759 49.071 1.00 84.38 106 LYS A O 1
ATOM 885 N N . ASP A 1 107 ? -31.898 -10.283 48.532 1.00 82.06 107 ASP A N 1
ATOM 886 C CA . ASP A 1 107 ? -32.461 -11.321 49.396 1.00 82.06 107 ASP A CA 1
ATOM 887 C C . ASP A 1 107 ? -32.284 -11.003 50.885 1.00 82.06 107 ASP A C 1
ATOM 889 O O . ASP A 1 107 ? -33.187 -11.278 51.676 1.00 82.06 107 ASP A O 1
ATOM 893 N N . LEU A 1 108 ? -31.181 -10.355 51.270 1.00 78.50 108 LEU A N 1
ATOM 894 C CA . LEU A 1 108 ? -31.012 -9.799 52.615 1.00 78.50 108 LEU A CA 1
ATOM 895 C C . LEU A 1 108 ? -32.025 -8.681 52.889 1.00 78.50 108 LEU A C 1
ATOM 897 O O . LEU A 1 108 ? -32.668 -8.689 53.934 1.00 78.50 108 LEU A O 1
ATOM 901 N N . GLN A 1 109 ? -32.236 -7.769 51.938 1.00 74.88 109 GLN A N 1
ATOM 902 C CA . GLN A 1 109 ? -33.195 -6.670 52.072 1.00 74.88 109 GLN A CA 1
ATOM 903 C C . GLN A 1 109 ? -34.640 -7.169 52.226 1.00 74.88 109 GLN A C 1
ATOM 905 O O . GLN A 1 109 ? -35.388 -6.620 53.028 1.00 74.88 109 GLN A O 1
ATOM 910 N N . LYS A 1 110 ? -35.025 -8.253 51.537 1.00 71.94 110 LYS A N 1
ATOM 911 C CA . LYS A 1 110 ? -36.339 -8.907 51.713 1.00 71.94 110 LYS A CA 1
ATOM 912 C C . LYS A 1 110 ? -36.532 -9.543 53.094 1.00 71.94 110 LYS A C 1
ATOM 914 O O . LYS A 1 110 ? -37.669 -9.755 53.503 1.00 71.94 110 LYS A O 1
ATOM 919 N N . ARG A 1 111 ? -35.445 -9.895 53.789 1.00 64.06 111 ARG A N 1
ATOM 920 C CA . ARG A 1 111 ? -35.480 -10.486 55.139 1.00 64.06 111 ARG A CA 1
ATOM 921 C C . ARG A 1 111 ? -35.509 -9.434 56.250 1.00 64.06 111 ARG A C 1
ATOM 923 O O . ARG A 1 111 ? -35.771 -9.793 57.395 1.00 64.06 111 ARG A O 1
ATOM 930 N N . VAL A 1 112 ? -35.272 -8.160 55.933 1.00 55.53 112 VAL A N 1
ATOM 931 C CA . VAL A 1 112 ? -35.456 -7.047 56.872 1.00 55.53 112 VAL A CA 1
ATOM 932 C C . VAL A 1 112 ? -36.948 -6.679 56.898 1.00 55.53 112 VAL A C 1
ATOM 934 O O . VAL A 1 112 ? -37.500 -6.355 55.846 1.00 55.53 112 VAL A O 1
ATOM 937 N N . PRO A 1 113 ? -37.638 -6.724 58.055 1.00 45.59 113 PRO A N 1
ATOM 938 C CA . PRO A 1 113 ? -39.044 -6.343 58.136 1.00 45.59 113 PRO A CA 1
ATOM 939 C C . PRO A 1 113 ? -39.190 -4.845 57.848 1.00 45.59 113 PRO A C 1
ATOM 941 O O . PRO A 1 113 ? -38.694 -4.012 58.604 1.00 45.59 113 PRO A O 1
ATOM 944 N N . ILE A 1 114 ? -39.865 -4.493 56.754 1.00 53.19 114 ILE A N 1
ATOM 945 C CA . ILE A 1 114 ? -40.202 -3.104 56.425 1.00 53.19 114 ILE A CA 1
ATOM 946 C C . ILE A 1 114 ? -41.540 -2.771 57.118 1.00 53.19 114 ILE A C 1
ATOM 948 O O . ILE A 1 114 ? -42.521 -3.486 56.889 1.00 53.19 114 ILE A O 1
ATOM 952 N N . PRO A 1 115 ? -41.625 -1.719 57.959 1.00 48.84 115 PRO A N 1
ATOM 953 C CA . PRO A 1 115 ? -42.896 -1.217 58.482 1.00 48.84 115 PRO A CA 1
ATOM 954 C C . PRO A 1 115 ? -43.796 -0.714 57.337 1.00 48.84 115 PRO A C 1
ATOM 956 O O . PRO A 1 115 ? -43.291 -0.172 56.354 1.00 48.84 115 PRO A O 1
ATOM 959 N N . PRO A 1 116 ? -45.127 -0.858 57.421 1.00 44.16 116 PRO A N 1
ATOM 960 C CA . PRO A 1 116 ? -46.000 -0.723 56.263 1.00 44.16 116 PRO A CA 1
ATOM 961 C C . PRO A 1 116 ? -46.348 0.740 55.975 1.00 44.16 116 PRO A C 1
ATOM 963 O O . PRO A 1 116 ? -47.444 1.165 56.316 1.00 44.16 116 PRO A O 1
ATOM 966 N N . GLN A 1 117 ? -45.478 1.506 55.314 1.00 47.25 117 GLN A N 1
ATOM 967 C CA . GLN A 1 117 ? -45.892 2.716 54.590 1.00 47.25 117 GLN A CA 1
ATOM 968 C C . GLN A 1 117 ? -45.066 2.902 53.311 1.00 47.25 117 GLN A C 1
ATOM 970 O O . GLN A 1 117 ? -43.865 2.671 53.308 1.00 47.25 117 GLN A O 1
ATOM 975 N N . GLN A 1 118 ? -45.750 3.353 52.252 1.00 42.06 118 GLN A N 1
ATOM 976 C CA . GLN A 1 118 ? -45.269 3.632 50.886 1.00 42.06 118 GLN A CA 1
ATOM 977 C C . GLN A 1 118 ? -45.252 2.434 49.918 1.00 42.06 118 GLN A C 1
ATOM 979 O O . GLN A 1 118 ? -44.223 1.911 49.504 1.00 42.06 118 GLN A O 1
ATOM 984 N N . ARG A 1 119 ? -46.460 2.048 49.481 1.00 41.50 119 ARG A N 1
ATOM 985 C CA . ARG A 1 119 ? -46.664 1.494 48.136 1.00 41.50 119 ARG A CA 1
ATOM 986 C C . ARG A 1 119 ? -46.643 2.665 47.152 1.00 41.50 119 ARG A C 1
ATOM 988 O O . ARG A 1 119 ? -47.638 3.378 47.060 1.00 41.50 119 ARG A O 1
ATOM 995 N N . GLU A 1 120 ? -45.546 2.855 46.431 1.00 43.12 120 GLU A N 1
ATOM 996 C CA . GLU A 1 120 ? -45.548 3.679 45.221 1.00 43.12 120 GLU A CA 1
ATOM 997 C C . GLU A 1 120 ? -45.735 2.796 43.978 1.00 43.12 120 GLU A C 1
ATOM 999 O O . GLU A 1 120 ? -45.314 1.641 43.909 1.00 43.12 120 GLU A O 1
ATOM 1004 N N . THR A 1 121 ? -46.497 3.357 43.050 1.00 42.69 121 THR A N 1
ATOM 1005 C CA . THR A 1 121 ? -47.104 2.824 41.828 1.00 42.69 121 THR A CA 1
ATOM 1006 C C . THR A 1 121 ? -46.117 2.197 40.827 1.00 42.69 121 THR A C 1
ATOM 1008 O O . THR A 1 121 ? -44.946 2.571 40.790 1.00 42.69 121 THR A O 1
ATOM 1011 N N . PRO A 1 122 ? -46.569 1.264 39.960 1.00 47.97 122 PRO A N 1
ATOM 1012 C CA . PRO A 1 122 ? -45.704 0.622 38.974 1.00 47.97 122 PRO A CA 1
ATOM 1013 C C . PRO A 1 122 ? -45.285 1.633 37.900 1.00 47.97 122 PRO A C 1
ATOM 1015 O O . PRO A 1 122 ? -46.090 2.073 37.078 1.00 47.97 122 PRO A O 1
ATOM 1018 N N . SER A 1 123 ? -44.009 2.009 37.921 1.00 43.44 123 SER A N 1
ATOM 1019 C CA . SER A 1 123 ? -43.386 2.891 36.945 1.00 43.44 123 SER A CA 1
ATOM 1020 C C . SER A 1 123 ? -43.155 2.163 35.617 1.00 43.44 123 SER A C 1
ATOM 1022 O O . SER A 1 123 ? -42.595 1.071 35.528 1.00 43.44 123 SER A O 1
ATOM 1024 N N . GLN A 1 124 ? -43.656 2.812 34.574 1.00 48.88 124 GLN A N 1
ATOM 1025 C CA . GLN A 1 124 ? -43.524 2.531 33.149 1.00 48.88 124 GLN A CA 1
ATOM 1026 C C . GLN A 1 124 ? -42.069 2.179 32.754 1.00 48.88 124 GLN A C 1
ATOM 1028 O O . GLN A 1 124 ? -41.136 2.775 33.299 1.00 48.88 124 GLN A O 1
ATOM 1033 N N . PRO A 1 125 ? -41.835 1.243 31.808 1.00 46.84 125 PRO A N 1
ATOM 1034 C CA . PRO A 1 125 ? -40.483 0.832 31.428 1.00 46.84 125 PRO A CA 1
ATOM 1035 C C . PRO A 1 125 ? -39.651 2.035 30.947 1.00 46.84 125 PRO A C 1
ATOM 1037 O O . PRO A 1 125 ? -40.173 2.882 30.215 1.00 46.84 125 PRO A O 1
ATOM 1040 N N . PRO A 1 126 ? -38.364 2.131 31.334 1.00 44.50 126 PRO A N 1
ATOM 1041 C CA . PRO A 1 126 ? -37.532 3.297 31.062 1.00 44.50 126 PRO A CA 1
ATOM 1042 C C . PRO A 1 126 ? -37.338 3.464 29.554 1.00 44.50 126 PRO A C 1
ATOM 1044 O O . PRO A 1 126 ? -36.587 2.717 28.922 1.00 44.50 126 PRO A O 1
ATOM 1047 N N . GLN A 1 127 ? -38.004 4.460 28.969 1.00 43.47 127 GLN A N 1
ATOM 1048 C CA . GLN A 1 127 ? -37.713 4.866 27.601 1.00 43.47 127 GLN A CA 1
ATOM 1049 C C . GLN A 1 127 ? -36.268 5.387 27.547 1.00 43.47 127 GLN A C 1
ATOM 1051 O O . GLN A 1 127 ? -35.869 6.174 28.412 1.00 43.47 127 GLN A O 1
ATOM 1056 N N . PRO A 1 128 ? -35.445 4.955 26.575 1.00 46.38 128 PRO A N 1
ATOM 1057 C CA . PRO A 1 128 ? -34.096 5.478 26.435 1.00 46.38 128 PRO A CA 1
ATOM 1058 C C . PRO A 1 128 ? -34.175 6.979 26.148 1.00 46.38 128 PRO A C 1
ATOM 1060 O O . PRO A 1 128 ? -34.697 7.397 25.118 1.00 46.38 128 PRO A O 1
ATOM 1063 N N . THR A 1 129 ? -33.647 7.794 27.058 1.00 48.66 129 THR A N 1
ATOM 1064 C CA . THR A 1 129 ? -33.483 9.233 26.855 1.00 48.66 129 THR A CA 1
ATOM 1065 C C . THR A 1 129 ? -32.471 9.450 25.729 1.00 48.66 129 THR A C 1
ATOM 1067 O O . THR A 1 129 ? -31.262 9.312 25.927 1.00 48.66 129 THR A O 1
ATOM 1070 N N . ILE A 1 130 ? -32.973 9.712 24.521 1.00 47.03 130 ILE A N 1
ATOM 1071 C CA . ILE A 1 130 ? -32.182 10.036 23.331 1.00 47.03 130 ILE A CA 1
ATOM 1072 C C . ILE A 1 130 ? -32.197 11.556 23.183 1.00 47.03 130 ILE A C 1
ATOM 1074 O O . ILE A 1 130 ? -33.253 12.152 22.987 1.00 47.03 130 ILE A O 1
ATOM 1078 N N . ALA A 1 131 ? -31.027 12.189 23.265 1.00 53.94 131 ALA A N 1
ATOM 1079 C CA . ALA A 1 131 ? -30.875 13.571 22.829 1.00 53.94 131 ALA A CA 1
ATOM 1080 C C . ALA A 1 131 ? -30.685 13.585 21.305 1.00 53.94 131 ALA A C 1
ATOM 1082 O O . ALA A 1 131 ? -29.752 12.961 20.791 1.00 53.94 131 ALA A O 1
ATOM 1083 N N . THR A 1 132 ? -31.572 14.274 20.587 1.00 52.38 132 THR A N 1
ATOM 1084 C CA . THR A 1 132 ? -31.463 14.473 19.135 1.00 52.38 132 THR A CA 1
ATOM 1085 C C . THR A 1 132 ? -30.807 15.820 18.868 1.00 52.38 132 THR A C 1
ATOM 1087 O O . THR A 1 132 ? -31.352 16.862 19.223 1.00 52.38 132 THR A O 1
ATOM 1090 N N . VAL A 1 133 ? -29.636 15.809 18.237 1.00 58.09 133 VAL A N 1
ATOM 1091 C CA . VAL A 1 133 ? -28.873 17.012 17.888 1.00 58.09 133 VAL A CA 1
ATOM 1092 C C . VAL A 1 133 ? -28.794 17.113 16.368 1.00 58.09 133 VAL A C 1
ATOM 1094 O O . VAL A 1 133 ? -28.298 16.212 15.695 1.00 58.09 133 VAL A O 1
ATOM 1097 N N . VAL A 1 134 ? -29.288 18.218 15.812 1.00 55.78 134 VAL A N 1
ATOM 1098 C CA . VAL A 1 134 ? -29.239 18.491 14.368 1.00 55.78 134 VAL A CA 1
ATOM 1099 C C . VAL A 1 134 ? -28.056 19.415 14.071 1.00 55.78 134 VAL A C 1
ATOM 1101 O O . VAL A 1 134 ? -27.974 20.526 14.607 1.00 55.78 134 VAL A O 1
ATOM 1104 N N . LEU A 1 135 ? -27.134 18.958 13.226 1.00 58.16 135 LEU A N 1
ATOM 1105 C CA . LEU A 1 135 ? -25.954 19.684 12.762 1.00 58.16 135 LEU A CA 1
ATOM 1106 C C . LEU A 1 135 ? -26.148 20.039 11.286 1.00 58.16 135 LEU A C 1
ATOM 1108 O O . LEU A 1 135 ? -26.380 19.164 10.454 1.00 58.16 135 LEU A O 1
ATOM 1112 N N . SER A 1 136 ? -26.103 21.330 10.971 1.00 51.44 136 SER A N 1
ATOM 1113 C CA . SER A 1 136 ? -26.374 21.867 9.637 1.00 51.44 136 SER A CA 1
ATOM 1114 C C . SER A 1 136 ? -25.255 22.817 9.218 1.00 51.44 136 SER A C 1
ATOM 1116 O O . SER A 1 136 ? -24.987 23.744 9.983 1.00 51.44 136 SER A O 1
ATOM 1118 N N . PRO A 1 137 ? -24.634 22.636 8.040 1.00 45.47 137 PRO A N 1
ATOM 1119 C CA . PRO A 1 137 ? -23.426 23.375 7.700 1.00 45.47 137 PRO A CA 1
ATOM 1120 C C . PRO A 1 137 ? -23.644 24.777 7.108 1.00 45.47 137 PRO A C 1
ATOM 1122 O O . PRO A 1 137 ? -22.659 25.493 7.021 1.00 45.47 137 PRO A O 1
ATOM 1125 N N . PHE A 1 138 ? -24.859 25.209 6.713 1.00 48.41 138 PHE A N 1
ATOM 1126 C CA . PHE A 1 138 ? -24.943 26.437 5.890 1.00 48.41 138 PHE A CA 1
ATOM 1127 C C . PHE A 1 138 ? -25.967 27.534 6.191 1.00 48.41 138 PHE A C 1
ATOM 1129 O O . PHE A 1 138 ? -25.763 28.615 5.657 1.00 48.41 138 PHE A O 1
ATOM 1136 N N . ILE A 1 139 ? -27.033 27.387 6.989 1.00 39.31 139 ILE A N 1
ATOM 1137 C CA . ILE A 1 139 ? -27.968 28.525 7.161 1.00 39.31 139 ILE A CA 1
ATOM 1138 C C . ILE A 1 139 ? -28.605 28.555 8.558 1.00 39.31 139 ILE A C 1
ATOM 1140 O O . ILE A 1 139 ? -29.449 27.727 8.889 1.00 39.31 139 ILE A O 1
ATOM 1144 N N . GLY A 1 140 ? -28.221 29.556 9.359 1.00 37.44 140 GLY A N 1
ATOM 1145 C CA . GLY A 1 140 ? -29.146 30.355 10.182 1.00 37.44 140 GLY A CA 1
ATOM 1146 C C . GLY A 1 140 ? -29.903 29.688 11.337 1.00 37.44 140 GLY A C 1
ATOM 1147 O O . GLY A 1 140 ? -30.869 30.263 11.827 1.00 37.44 140 GLY A O 1
ATOM 1148 N N . GLY A 1 141 ? -29.494 28.506 11.801 1.00 35.78 141 GLY A N 1
ATOM 1149 C CA . GLY A 1 141 ? -30.128 27.798 12.918 1.00 35.78 141 GLY A CA 1
ATOM 1150 C C . GLY A 1 141 ? -29.142 27.420 14.024 1.00 35.78 141 GLY A C 1
ATOM 1151 O O . GLY A 1 141 ? -28.957 26.232 14.299 1.00 35.78 141 GLY A O 1
ATOM 1152 N N . ARG A 1 142 ? -28.530 28.429 14.662 1.00 45.62 142 ARG A N 1
ATOM 1153 C CA . ARG A 1 142 ? -27.607 28.336 15.819 1.00 45.62 142 ARG A CA 1
ATOM 1154 C C . ARG A 1 142 ? -26.207 27.760 15.527 1.00 45.62 142 ARG A C 1
ATOM 1156 O O . ARG A 1 142 ? -25.866 26.696 16.029 1.00 45.62 142 ARG A O 1
ATOM 1163 N N . GLY A 1 143 ? -25.390 28.473 14.763 1.00 39.12 143 GLY A N 1
ATOM 1164 C CA . GLY A 1 143 ? -23.938 28.274 14.627 1.00 39.12 143 GLY A CA 1
ATOM 1165 C C . GLY A 1 143 ? -23.320 29.563 14.079 1.00 39.12 143 GLY A C 1
ATOM 1166 O O . GLY A 1 143 ? -24.049 30.317 13.431 1.00 39.12 143 GLY A O 1
ATOM 1167 N N . ASP A 1 144 ? -22.059 29.856 14.405 1.00 43.84 144 ASP A N 1
ATOM 1168 C CA . ASP A 1 144 ? -21.395 31.092 13.971 1.00 43.84 144 ASP A CA 1
ATOM 1169 C C . ASP A 1 144 ? -21.054 31.093 12.469 1.00 43.84 144 ASP A C 1
ATOM 1171 O O . ASP A 1 144 ? -21.191 30.086 11.768 1.00 43.84 144 ASP A O 1
ATOM 1175 N N . GLU A 1 145 ? -20.637 32.259 11.974 1.00 37.97 145 GLU A N 1
ATOM 1176 C CA . GLU A 1 145 ? -20.395 32.568 10.557 1.00 37.97 145 GLU A CA 1
ATOM 1177 C C . GLU A 1 145 ? -19.259 31.743 9.916 1.00 37.97 145 GLU A C 1
ATOM 1179 O O . GLU A 1 145 ? -19.087 31.789 8.701 1.00 37.97 145 GLU A O 1
ATOM 1184 N N . ASN A 1 146 ? -18.545 30.925 10.701 1.00 42.28 146 ASN A N 1
ATOM 1185 C CA . ASN A 1 146 ? -17.486 30.021 10.246 1.00 42.28 146 ASN A CA 1
ATOM 1186 C C . ASN A 1 146 ? -17.847 28.530 10.405 1.00 42.28 146 ASN A C 1
ATOM 1188 O O . ASN A 1 146 ? -16.980 27.666 10.280 1.00 42.28 146 ASN A O 1
ATOM 1192 N N . GLY A 1 147 ? -19.115 28.201 10.688 1.00 47.09 147 GLY A N 1
ATOM 1193 C CA . GLY A 1 147 ? -19.562 26.811 10.852 1.00 47.09 147 GLY A CA 1
ATOM 1194 C C . GLY A 1 147 ? -19.065 26.151 12.146 1.00 47.09 147 GLY A C 1
ATOM 1195 O O . GLY A 1 147 ? -19.080 24.922 12.260 1.00 47.09 147 GLY A O 1
ATOM 1196 N N . GLY A 1 148 ? -18.631 26.949 13.126 1.00 46.00 148 GLY A N 1
ATOM 1197 C CA . GLY A 1 148 ? -17.978 26.496 14.344 1.00 46.00 148 GLY A CA 1
ATOM 1198 C C . GLY A 1 148 ? -18.930 26.247 15.516 1.00 46.00 148 GLY A C 1
ATOM 1199 O O . GLY A 1 148 ? -19.643 27.132 15.975 1.00 46.00 148 GLY A O 1
ATOM 1200 N N . ILE A 1 149 ? -18.846 25.023 16.049 1.00 52.53 149 ILE A N 1
ATOM 1201 C CA . ILE A 1 149 ? -19.029 24.652 17.462 1.00 52.53 149 ILE A CA 1
ATOM 1202 C C . ILE A 1 149 ? -20.433 24.892 18.061 1.00 52.53 149 ILE A C 1
ATOM 1204 O O . ILE A 1 149 ? -20.752 25.946 18.606 1.00 52.53 149 ILE A O 1
ATOM 1208 N N . LYS A 1 150 ? -21.233 23.818 18.140 1.00 57.50 150 LYS A N 1
ATOM 1209 C CA . LYS A 1 150 ? -22.342 23.725 19.109 1.00 57.50 150 LYS A CA 1
ATOM 1210 C C . LYS A 1 150 ? -21.822 23.117 20.413 1.00 57.50 150 LYS A C 1
ATOM 1212 O O . LYS A 1 150 ? -21.357 21.978 20.396 1.00 57.50 150 LYS A O 1
ATOM 1217 N N . SER A 1 151 ? -21.919 23.846 21.528 1.00 56.50 151 SER A N 1
ATOM 1218 C CA . SER A 1 151 ? -21.815 23.249 22.862 1.00 56.50 151 SER A CA 1
ATOM 1219 C C . SER A 1 151 ? -23.119 22.518 23.171 1.00 56.50 151 SER A C 1
ATOM 1221 O O . SER A 1 151 ? -24.188 23.122 23.257 1.00 56.50 151 SER A O 1
ATOM 1223 N N . VAL A 1 152 ? -23.061 21.195 23.292 1.00 62.53 152 VAL A N 1
ATOM 1224 C CA . VAL A 1 152 ? -24.227 20.403 23.695 1.00 62.53 152 VAL A CA 1
ATOM 1225 C C . VAL A 1 152 ? -24.012 19.912 25.114 1.00 62.53 152 VAL A C 1
ATOM 1227 O O . VAL A 1 152 ? -23.004 19.271 25.411 1.00 62.53 152 VAL A O 1
ATOM 1230 N N . LYS A 1 153 ? -24.967 20.238 25.989 1.00 63.59 153 LYS A N 1
ATOM 1231 C CA . LYS A 1 153 ? -24.984 19.754 27.365 1.00 63.59 153 LYS A CA 1
ATOM 1232 C C . LYS A 1 153 ? -25.636 18.380 27.414 1.00 63.59 153 LYS A C 1
ATOM 1234 O O . LYS A 1 153 ? -26.806 18.245 27.051 1.00 63.59 153 LYS A O 1
ATOM 1239 N N . PHE A 1 154 ? -24.901 17.369 27.861 1.00 67.75 154 PHE A N 1
ATOM 1240 C CA . PHE A 1 154 ? -25.464 16.036 28.061 1.00 67.75 154 PHE A CA 1
ATOM 1241 C C . PHE A 1 154 ? -25.828 15.822 29.529 1.00 67.75 154 PHE A C 1
ATOM 1243 O O . PHE A 1 154 ? -24.988 15.949 30.414 1.00 67.75 154 PHE A O 1
ATOM 1250 N N . SER A 1 155 ? -27.089 15.462 29.789 1.00 61.38 155 SER A N 1
ATOM 1251 C CA . SER A 1 155 ? -27.483 14.936 31.098 1.00 61.38 155 SER A CA 1
ATOM 1252 C C . SER A 1 155 ? -26.726 13.626 31.374 1.00 61.38 155 SER A C 1
ATOM 1254 O O . SER A 1 155 ? -26.626 12.800 30.459 1.00 61.38 155 SER A O 1
ATOM 1256 N N . PRO A 1 156 ? -26.266 13.369 32.616 1.00 64.25 156 PRO A N 1
ATOM 1257 C CA . PRO A 1 156 ? -25.589 12.121 32.990 1.00 64.25 156 PRO A CA 1
ATOM 1258 C C . PRO A 1 156 ? -26.399 10.847 32.696 1.00 64.25 156 PRO A C 1
ATOM 1260 O O . PRO A 1 156 ? -25.842 9.756 32.661 1.00 64.25 156 PRO A O 1
ATOM 1263 N N . SER A 1 157 ? -27.715 10.975 32.493 1.00 68.88 157 SER A N 1
ATOM 1264 C CA . SER A 1 157 ? -28.637 9.871 32.211 1.00 68.88 157 SER A CA 1
ATOM 1265 C C . SER A 1 157 ? -28.756 9.483 30.727 1.00 68.88 157 SER A C 1
ATOM 1267 O O . SER A 1 157 ? -29.450 8.515 30.405 1.00 68.88 157 SER A O 1
ATOM 1269 N N . ILE A 1 158 ? -28.113 10.207 29.803 1.00 73.69 158 ILE A N 1
ATOM 1270 C CA . ILE A 1 158 ? -28.221 9.939 28.359 1.00 73.69 158 ILE A CA 1
ATOM 1271 C C . ILE A 1 158 ? -27.338 8.746 27.982 1.00 73.69 158 ILE A C 1
ATOM 1273 O O . ILE A 1 158 ? -26.129 8.763 28.181 1.00 73.69 158 ILE A O 1
ATOM 1277 N N . LYS A 1 159 ? -27.934 7.717 27.368 1.00 76.75 159 LYS A N 1
ATOM 1278 C CA . LYS A 1 159 ? -27.199 6.525 26.894 1.00 76.75 159 LYS A CA 1
ATOM 1279 C C . LYS A 1 159 ? -26.608 6.708 25.494 1.00 76.75 159 LYS A C 1
ATOM 1281 O O . LYS A 1 159 ? -25.566 6.143 25.169 1.00 76.75 159 LYS A O 1
ATOM 1286 N N . SER A 1 160 ? -27.277 7.478 24.641 1.00 77.06 160 SER A N 1
ATOM 1287 C CA . SER A 1 160 ? -26.880 7.675 23.244 1.00 77.06 160 SER A CA 1
ATOM 1288 C C . SER A 1 160 ? -27.421 8.982 22.686 1.00 77.06 160 SER A C 1
ATOM 1290 O O . SER A 1 160 ? -28.547 9.367 23.003 1.00 77.06 160 SER A O 1
ATOM 1292 N N . VAL A 1 161 ? -26.657 9.591 21.791 1.00 79.06 161 VAL A N 1
ATOM 1293 C CA . VAL A 1 161 ? -26.987 10.830 21.092 1.00 79.06 161 VAL A CA 1
ATOM 1294 C C . VAL A 1 161 ? -27.275 10.496 19.633 1.00 79.06 161 VAL A C 1
ATOM 1296 O O . VAL A 1 161 ? -26.490 9.808 18.979 1.00 79.06 161 VAL A O 1
ATOM 1299 N N . SER A 1 162 ? -28.414 10.955 19.120 1.00 79.38 162 SER A N 1
ATOM 1300 C CA . SER A 1 162 ? -28.731 10.859 17.696 1.00 79.38 162 SER A CA 1
ATOM 1301 C C . SER A 1 162 ? -28.329 12.162 17.016 1.00 79.38 162 SER A C 1
ATOM 1303 O O . SER A 1 162 ? -28.851 13.226 17.345 1.00 79.38 162 SER A O 1
ATOM 1305 N N . LEU A 1 163 ? -27.380 12.086 16.091 1.00 78.19 163 LEU A N 1
ATOM 1306 C CA . LEU A 1 163 ? -26.870 13.220 15.335 1.00 78.19 163 LEU A CA 1
ATOM 1307 C C . LEU A 1 163 ? -27.459 13.192 13.935 1.00 78.19 163 LEU A C 1
ATOM 1309 O O . LEU A 1 163 ? -27.290 12.216 13.211 1.00 78.19 163 LEU A O 1
ATOM 1313 N N . THR A 1 164 ? -28.136 14.267 13.550 1.00 81.19 164 THR A N 1
ATOM 1314 C CA . THR A 1 164 ? -28.623 14.458 12.182 1.00 81.19 164 THR A CA 1
ATOM 1315 C C . THR A 1 164 ? -27.711 15.443 11.472 1.00 81.19 164 THR A C 1
ATOM 1317 O O . THR A 1 164 ? -27.715 16.625 11.798 1.00 81.19 164 THR A O 1
ATOM 1320 N N . LEU A 1 165 ? -26.921 14.943 10.529 1.00 81.62 165 LEU A N 1
ATOM 1321 C CA . LEU A 1 165 ? -25.940 15.682 9.745 1.00 81.62 165 LEU A CA 1
ATOM 1322 C C . LEU A 1 165 ? -26.601 16.115 8.440 1.00 81.62 165 LEU A C 1
ATOM 1324 O O . LEU A 1 165 ? -26.922 15.267 7.609 1.00 81.62 165 LEU A O 1
ATOM 1328 N N . GLN A 1 166 ? -26.843 17.409 8.257 1.00 80.12 166 GLN A N 1
ATOM 1329 C CA . GLN A 1 166 ? -27.337 17.912 6.978 1.00 80.12 166 GLN A CA 1
ATOM 1330 C C . GLN A 1 166 ? -26.182 18.005 5.987 1.00 80.12 166 GLN A C 1
ATOM 1332 O O . GLN A 1 166 ? -25.115 18.531 6.298 1.00 80.12 166 GLN A O 1
ATOM 1337 N N . LEU A 1 167 ? -26.414 17.490 4.790 1.00 80.62 167 LEU A N 1
ATOM 1338 C CA . LEU A 1 167 ? -25.479 17.532 3.683 1.00 80.62 167 LEU A CA 1
ATOM 1339 C C . LEU A 1 167 ? -25.814 18.720 2.773 1.00 80.62 167 LEU A C 1
ATOM 1341 O O . LEU A 1 167 ? -26.989 19.087 2.645 1.00 80.62 167 LEU A O 1
ATOM 1345 N N . PRO A 1 168 ? -24.810 19.305 2.109 1.00 72.12 168 PRO A N 1
ATOM 1346 C CA . PRO A 1 168 ? -25.029 20.314 1.082 1.00 72.12 168 PRO A CA 1
ATOM 1347 C C . PRO A 1 168 ? -25.931 19.820 -0.060 1.00 72.12 168 PRO A C 1
ATOM 1349 O O . PRO A 1 168 ? -26.026 18.622 -0.336 1.00 72.12 168 PRO A O 1
ATOM 1352 N N . LYS A 1 169 ? -26.629 20.746 -0.729 1.00 69.81 169 LYS A N 1
ATOM 1353 C CA . LYS A 1 169 ? -27.585 20.417 -1.807 1.00 69.81 169 LYS A CA 1
ATOM 1354 C C . LYS A 1 169 ? -26.905 19.780 -3.027 1.00 69.81 169 LYS A C 1
ATOM 1356 O O . LYS A 1 169 ? -27.524 18.987 -3.728 1.00 69.81 169 LYS A O 1
ATOM 1361 N N . ASP A 1 170 ? -25.638 20.107 -3.236 1.00 67.12 170 ASP A N 1
ATOM 1362 C CA . ASP A 1 170 ? -24.722 19.608 -4.262 1.00 67.12 170 ASP A CA 1
ATOM 1363 C C . ASP A 1 170 ? -24.044 18.280 -3.884 1.00 67.12 170 ASP A C 1
ATOM 1365 O O . ASP A 1 170 ? -23.267 17.741 -4.671 1.00 67.12 170 ASP A O 1
ATOM 1369 N N . ALA A 1 171 ? -24.355 17.705 -2.715 1.00 69.44 171 ALA A N 1
ATOM 1370 C CA . ALA A 1 171 ? -23.864 16.390 -2.325 1.00 69.44 171 ALA A CA 1
ATOM 1371 C C . ALA A 1 171 ? -24.408 15.313 -3.288 1.00 69.44 171 ALA A C 1
ATOM 1373 O O . ALA A 1 171 ? -25.523 14.800 -3.130 1.00 69.44 171 ALA A O 1
ATOM 1374 N N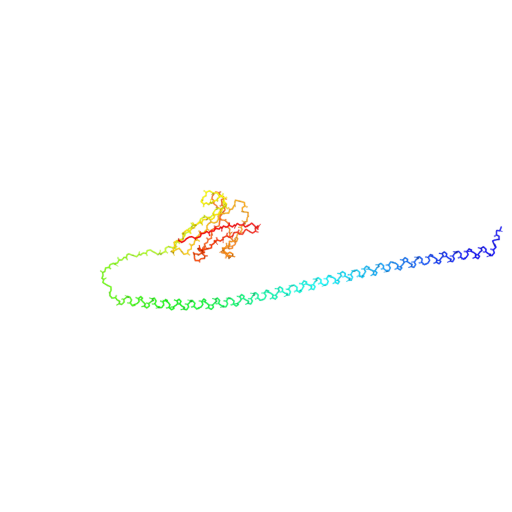 . ALA A 1 172 ? -23.624 15.011 -4.325 1.00 65.88 172 ALA A N 1
ATOM 1375 C CA . ALA A 1 172 ? -23.966 14.092 -5.410 1.00 65.88 172 ALA A CA 1
ATOM 1376 C C . ALA A 1 172 ? -23.695 12.616 -5.075 1.00 65.88 172 ALA A C 1
ATOM 1378 O O . ALA A 1 172 ? -24.153 11.735 -5.796 1.00 65.88 172 ALA A O 1
ATOM 1379 N N . ALA A 1 173 ? -22.975 12.336 -3.986 1.00 72.75 173 ALA A N 1
ATOM 1380 C CA . ALA A 1 173 ? -22.683 10.972 -3.566 1.00 72.75 173 ALA A CA 1
ATOM 1381 C C . ALA A 1 173 ? -23.957 10.206 -3.167 1.00 72.75 173 ALA A C 1
ATOM 1383 O O . ALA A 1 173 ? -24.824 10.715 -2.452 1.00 72.75 173 ALA A O 1
ATOM 1384 N N . GLU A 1 174 ? -24.050 8.958 -3.628 1.00 77.75 174 GLU A N 1
ATOM 1385 C CA . GLU A 1 174 ? -25.157 8.048 -3.305 1.00 77.75 174 GLU A CA 1
ATOM 1386 C C . GLU A 1 17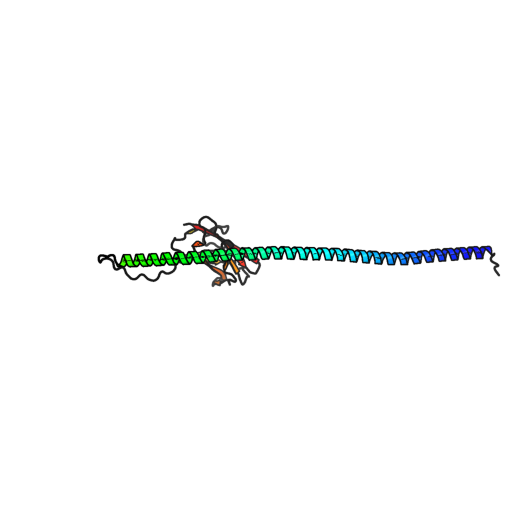4 ? -24.990 7.405 -1.926 1.00 77.75 174 GLU A C 1
ATOM 1388 O O . GLU A 1 174 ? -25.975 7.120 -1.242 1.00 77.75 174 GLU A O 1
ATOM 1393 N N . LEU A 1 175 ? -23.734 7.188 -1.524 1.00 85.38 175 LEU A N 1
ATOM 1394 C CA . LEU A 1 175 ? -23.351 6.508 -0.297 1.00 85.38 175 LEU A CA 1
ATOM 1395 C C . LEU A 1 175 ? -22.272 7.299 0.433 1.00 85.38 175 LEU A C 1
ATOM 1397 O O . LEU A 1 175 ? -21.305 7.770 -0.173 1.00 85.38 175 LEU A O 1
ATOM 1401 N N . PHE A 1 176 ? -22.431 7.383 1.751 1.00 86.75 176 PHE A N 1
ATOM 1402 C CA . PHE A 1 176 ? -21.511 8.083 2.633 1.00 86.75 176 PHE A CA 1
ATOM 1403 C C . PHE A 1 176 ? -20.943 7.168 3.718 1.00 86.75 176 PHE A C 1
ATOM 1405 O O . PHE A 1 176 ? -21.629 6.301 4.269 1.00 86.75 176 PHE A O 1
ATOM 1412 N N . LEU A 1 177 ? -19.680 7.407 4.057 1.00 88.50 177 LEU A N 1
ATOM 1413 C CA . LEU A 1 177 ? -18.998 6.859 5.221 1.00 88.50 177 LEU A CA 1
ATOM 1414 C C . LEU A 1 177 ? -18.939 7.937 6.303 1.00 88.50 177 LEU A C 1
ATOM 1416 O O . LEU A 1 177 ? -18.381 9.007 6.079 1.00 88.50 177 LEU A O 1
ATOM 1420 N N . VAL A 1 178 ? -19.473 7.647 7.485 1.00 87.94 178 VAL A N 1
ATOM 1421 C CA . VAL A 1 178 ? -19.412 8.544 8.640 1.00 87.94 178 VAL A CA 1
ATOM 1422 C C . VAL A 1 178 ? -18.369 8.030 9.623 1.00 87.94 178 VAL A C 1
ATOM 1424 O O . VAL A 1 178 ? -18.432 6.887 10.093 1.00 87.94 178 VAL A O 1
ATOM 1427 N N . LYS A 1 179 ? -17.417 8.899 9.956 1.00 89.25 179 LYS A N 1
ATOM 1428 C CA . LYS A 1 179 ? -16.402 8.681 10.981 1.00 89.25 179 LYS A CA 1
ATOM 1429 C C . LYS A 1 179 ? -16.632 9.612 12.162 1.00 89.25 179 LYS A C 1
ATOM 1431 O O . LYS A 1 179 ? -16.991 10.769 11.976 1.00 89.25 179 LYS A O 1
ATOM 1436 N N . PHE A 1 180 ? -16.378 9.118 13.363 1.00 87.56 180 PHE A N 1
ATOM 1437 C CA . PHE A 1 180 ? -16.359 9.893 14.597 1.00 87.56 180 PHE A CA 1
ATOM 1438 C C . PHE A 1 180 ? -15.012 9.693 15.278 1.00 87.56 180 PHE A C 1
ATOM 1440 O O . PHE A 1 180 ? -14.601 8.550 15.485 1.00 87.56 180 PHE A O 1
ATOM 1447 N N . ALA A 1 181 ? -14.305 10.784 15.575 1.00 83.69 181 ALA A N 1
ATOM 1448 C CA . ALA A 1 181 ? -12.951 10.746 16.135 1.00 83.69 181 ALA A CA 1
ATOM 1449 C C . ALA A 1 181 ? -12.012 9.786 15.361 1.00 83.69 181 ALA A C 1
ATOM 1451 O O . ALA A 1 181 ? -11.273 8.995 15.945 1.00 83.69 181 ALA A O 1
ATOM 1452 N N . GLY A 1 182 ? -12.109 9.787 14.024 1.00 81.50 182 GLY A N 1
ATOM 1453 C CA . GLY A 1 182 ? -11.325 8.921 13.132 1.00 81.50 182 GLY A CA 1
ATOM 1454 C C . GLY A 1 182 ? -11.803 7.464 13.013 1.00 81.50 182 GLY A C 1
ATOM 1455 O O . GLY A 1 182 ? -11.338 6.755 12.120 1.00 81.50 182 GLY A O 1
ATOM 1456 N N . LYS A 1 183 ? -12.758 7.013 13.837 1.00 86.56 183 LYS A N 1
ATOM 1457 C CA . LYS A 1 183 ? -13.324 5.652 13.792 1.00 86.56 183 LYS A CA 1
ATOM 1458 C C . LYS A 1 183 ? -14.574 5.596 12.919 1.00 86.56 183 LYS A C 1
ATOM 1460 O O . LYS A 1 183 ? -15.425 6.476 12.999 1.00 86.56 183 LYS A O 1
ATOM 1465 N N . ASN A 1 184 ? -14.717 4.544 12.115 1.00 87.94 184 ASN A N 1
ATOM 1466 C CA . ASN A 1 184 ? -15.919 4.328 11.306 1.00 87.94 184 ASN A CA 1
ATOM 1467 C C . ASN A 1 184 ? -17.109 4.006 12.221 1.00 87.94 184 ASN A C 1
ATOM 1469 O O . ASN A 1 184 ? -17.081 2.992 12.915 1.00 87.94 184 ASN A O 1
ATOM 1473 N N . ILE A 1 185 ? -18.146 4.846 12.204 1.00 87.88 185 ILE A N 1
ATOM 1474 C CA . ILE A 1 185 ? -19.374 4.626 12.989 1.00 87.88 185 ILE A CA 1
ATOM 1475 C C . ILE A 1 185 ? -20.550 4.169 12.129 1.00 87.88 185 ILE A C 1
ATOM 1477 O O . ILE A 1 185 ? -21.436 3.476 12.618 1.00 87.88 185 ILE A O 1
ATOM 1481 N N . ALA A 1 186 ? -20.556 4.532 10.847 1.00 86.62 186 ALA A N 1
ATOM 1482 C CA . ALA A 1 186 ? -21.552 4.074 9.891 1.00 86.62 186 ALA A CA 1
ATOM 1483 C C . ALA A 1 186 ? -20.951 4.069 8.483 1.00 86.62 186 ALA A C 1
ATOM 1485 O O . ALA A 1 186 ? -20.337 5.050 8.072 1.00 86.62 186 ALA A O 1
ATOM 1486 N N . ALA A 1 187 ? -21.137 2.982 7.738 1.00 86.62 187 ALA A N 1
ATOM 1487 C CA . ALA A 1 187 ? -20.706 2.856 6.347 1.00 86.62 187 ALA A CA 1
ATOM 1488 C C . ALA A 1 187 ? -21.918 2.729 5.419 1.00 86.62 187 ALA A C 1
ATOM 1490 O O . ALA A 1 187 ? -22.996 2.324 5.863 1.00 86.62 187 ALA A O 1
ATOM 1491 N N . ASN A 1 188 ? -21.724 3.074 4.142 1.00 86.06 188 ASN A N 1
ATOM 1492 C CA . ASN A 1 188 ? -22.722 2.949 3.076 1.00 86.06 188 ASN A CA 1
ATOM 1493 C C . ASN A 1 188 ? -24.080 3.580 3.433 1.00 86.06 188 ASN A C 1
ATOM 1495 O O . ASN A 1 188 ? -25.137 3.020 3.150 1.00 86.06 188 ASN A O 1
ATOM 1499 N N . GLN A 1 189 ? -24.054 4.740 4.092 1.00 86.19 189 GLN A N 1
ATOM 1500 C CA . GLN A 1 189 ? -25.266 5.448 4.484 1.00 86.19 189 GLN A CA 1
ATOM 1501 C C . GLN A 1 189 ? -25.843 6.190 3.284 1.00 86.19 189 GLN A C 1
ATOM 1503 O O . GLN A 1 189 ? -25.181 7.055 2.708 1.00 86.19 189 GLN A O 1
ATOM 1508 N N . LYS A 1 190 ? -27.089 5.865 2.931 1.00 87.38 190 LYS A N 1
ATOM 1509 C CA . LYS A 1 190 ? -27.849 6.605 1.926 1.00 87.38 190 LYS A CA 1
ATOM 1510 C C . LYS A 1 190 ? -28.432 7.870 2.569 1.00 87.38 190 LYS A C 1
ATOM 1512 O O . LYS A 1 190 ? -29.054 7.764 3.629 1.00 87.38 190 LYS A O 1
ATOM 1517 N N . PRO A 1 191 ? -28.263 9.057 1.966 1.00 86.50 191 PRO A N 1
ATOM 1518 C CA . PRO A 1 191 ? -28.826 10.276 2.522 1.00 86.50 191 PRO A CA 1
ATOM 1519 C C . PRO A 1 191 ? -30.353 10.262 2.405 1.00 86.50 191 PRO A C 1
ATOM 1521 O O . PRO A 1 191 ? -30.915 9.996 1.340 1.00 86.50 191 PRO A O 1
ATOM 1524 N N . ASN A 1 192 ? -31.033 10.600 3.495 1.00 84.62 192 ASN A N 1
ATOM 1525 C CA . ASN A 1 192 ? -32.461 10.884 3.471 1.00 84.62 192 ASN A CA 1
ATOM 1526 C C . ASN A 1 192 ? -32.683 12.288 2.915 1.00 84.62 192 ASN A C 1
ATOM 1528 O O . ASN A 1 192 ? -31.871 13.179 3.141 1.00 84.62 192 ASN A O 1
ATOM 1532 N N . THR A 1 193 ? -33.782 12.499 2.194 1.00 83.94 193 THR A N 1
ATOM 1533 C CA . THR A 1 193 ? -34.121 13.810 1.624 1.00 83.94 193 THR A CA 1
ATOM 1534 C C . THR A 1 193 ? -35.409 14.316 2.258 1.00 83.94 193 THR A C 1
ATOM 1536 O O . THR A 1 193 ? -36.414 13.607 2.286 1.00 83.94 193 THR A O 1
ATOM 1539 N N . THR A 1 194 ? -35.389 15.529 2.809 1.00 80.75 194 THR A N 1
ATOM 1540 C CA . THR A 1 194 ? -36.599 16.181 3.324 1.00 80.75 194 THR A CA 1
ATOM 1541 C C . THR A 1 194 ? -37.519 16.608 2.177 1.00 80.75 194 THR A C 1
ATOM 1543 O O . THR A 1 194 ? -37.096 16.735 1.030 1.00 80.75 194 THR A O 1
ATOM 1546 N N . LYS A 1 195 ? -38.775 16.954 2.493 1.00 77.81 195 LYS A N 1
ATOM 1547 C CA . LYS A 1 195 ? -39.707 17.565 1.522 1.00 77.81 195 LYS A CA 1
ATOM 1548 C C . LYS A 1 195 ? -39.167 18.862 0.891 1.00 77.81 195 LYS A C 1
ATOM 1550 O O . LYS A 1 195 ? -39.584 19.221 -0.200 1.00 77.81 195 LYS A O 1
ATOM 1555 N N . SER A 1 196 ? -38.239 19.548 1.564 1.00 74.31 196 SER A N 1
ATOM 1556 C CA . SER A 1 196 ? -37.565 20.767 1.092 1.00 74.31 196 SER A CA 1
ATOM 1557 C C . SER A 1 196 ? -36.291 20.506 0.269 1.00 74.31 196 SER A C 1
ATOM 1559 O O . SER A 1 196 ? -35.580 21.452 -0.067 1.00 74.31 196 SER A O 1
ATOM 1561 N N . GLY A 1 197 ? -35.978 19.242 -0.041 1.00 76.62 197 GLY A N 1
ATOM 1562 C CA . GLY A 1 197 ? -34.810 18.859 -0.841 1.00 76.62 197 GLY A CA 1
ATOM 1563 C C . GLY A 1 197 ? -33.480 18.875 -0.081 1.00 76.62 197 GLY A C 1
ATOM 1564 O O . GLY A 1 197 ? -32.424 18.787 -0.703 1.00 76.62 197 GLY A O 1
ATOM 1565 N N . ILE A 1 198 ? -33.500 18.995 1.251 1.00 78.94 198 ILE A N 1
ATOM 1566 C CA . ILE A 1 198 ? -32.286 18.952 2.075 1.00 78.94 198 ILE A CA 1
ATOM 1567 C C . ILE A 1 198 ? -31.927 17.490 2.320 1.00 78.94 198 ILE A C 1
ATOM 1569 O O . ILE A 1 198 ? -32.739 16.723 2.844 1.00 78.94 198 ILE A O 1
ATOM 1573 N N . LYS A 1 199 ? -30.703 17.111 1.953 1.00 83.44 199 LYS A N 1
ATOM 1574 C CA . LYS A 1 199 ? -30.157 15.781 2.219 1.00 83.44 199 LYS A CA 1
ATOM 1575 C C . LYS A 1 199 ? -29.602 15.724 3.640 1.00 83.44 199 LYS A C 1
ATOM 1577 O O . LYS A 1 199 ? -28.978 16.677 4.093 1.00 83.44 199 LYS A O 1
ATOM 1582 N N . PHE A 1 200 ? -29.810 14.627 4.358 1.00 85.31 200 PHE A N 1
ATOM 1583 C CA . PHE A 1 200 ? -29.263 14.436 5.699 1.00 85.31 200 PHE A CA 1
ATOM 1584 C C . PHE A 1 200 ? -28.977 12.968 6.011 1.00 85.31 200 PHE A C 1
ATOM 1586 O O . PHE A 1 200 ? -29.582 12.061 5.442 1.00 85.31 200 PHE A O 1
ATOM 1593 N N . ILE A 1 201 ? -28.069 12.737 6.955 1.00 85.88 201 ILE A N 1
ATOM 1594 C CA . ILE A 1 201 ? -27.740 11.416 7.492 1.00 85.88 201 ILE A CA 1
ATOM 1595 C C . ILE A 1 201 ? -27.938 11.455 8.998 1.00 85.88 201 ILE A C 1
ATOM 1597 O O . ILE A 1 201 ? -27.457 12.365 9.667 1.00 85.88 201 ILE A O 1
ATOM 1601 N N . THR A 1 202 ? -28.620 10.453 9.541 1.00 84.62 202 THR A N 1
ATOM 1602 C CA . THR A 1 202 ? -28.776 10.307 10.986 1.00 84.62 202 THR A CA 1
ATOM 1603 C C . THR A 1 202 ? -27.868 9.193 11.483 1.00 84.62 202 THR A C 1
ATOM 1605 O O . THR A 1 202 ? -27.976 8.056 11.033 1.00 84.62 202 THR A O 1
ATOM 1608 N N . VAL A 1 203 ? -26.991 9.506 12.432 1.00 86.12 203 VAL A N 1
ATOM 1609 C CA . VAL A 1 203 ? -26.119 8.533 13.096 1.00 86.12 203 VAL A CA 1
ATOM 1610 C C . VAL A 1 203 ? -26.383 8.520 14.592 1.00 86.12 203 VAL A C 1
ATOM 1612 O O . VAL A 1 203 ? -26.720 9.539 15.191 1.00 86.12 203 VAL A O 1
ATOM 1615 N N . LYS A 1 204 ? -26.252 7.351 15.213 1.00 86.75 204 LYS A N 1
ATOM 1616 C CA . LYS A 1 204 ? -26.421 7.180 16.656 1.00 86.75 204 LYS A CA 1
ATOM 1617 C C . LYS A 1 204 ? -25.062 6.903 17.278 1.00 86.75 204 LYS A C 1
ATOM 1619 O O . LYS A 1 204 ? -24.434 5.906 16.939 1.00 86.75 204 LYS A O 1
ATOM 1624 N N . ILE A 1 205 ? -24.636 7.766 18.193 1.00 85.50 205 ILE A N 1
ATOM 1625 C CA . ILE A 1 205 ? -23.349 7.653 18.881 1.00 85.50 205 ILE A CA 1
ATOM 1626 C C . ILE A 1 205 ? -23.612 7.451 20.380 1.00 85.50 205 ILE A C 1
ATOM 1628 O O . ILE A 1 205 ? -24.354 8.234 20.980 1.00 85.50 205 ILE A O 1
ATOM 1632 N N . PRO A 1 206 ? -23.069 6.395 21.005 1.00 83.62 206 PRO A N 1
ATOM 1633 C CA . PRO A 1 206 ? -23.123 6.215 22.453 1.00 83.62 206 PRO A CA 1
ATOM 1634 C C . PRO A 1 206 ? -22.557 7.425 23.211 1.00 83.62 206 PRO A C 1
ATOM 1636 O O . PRO A 1 206 ? -21.525 7.975 22.833 1.00 83.62 206 PRO A O 1
ATOM 1639 N N . ALA A 1 207 ? -23.219 7.843 24.294 1.00 80.81 207 ALA A N 1
ATOM 1640 C CA . ALA A 1 207 ? -22.831 9.053 25.029 1.00 80.81 207 ALA A CA 1
ATOM 1641 C C . ALA A 1 207 ? -21.421 8.956 25.648 1.00 80.81 207 ALA A C 1
ATOM 1643 O O . ALA A 1 207 ? -20.726 9.959 25.761 1.00 80.81 207 ALA A O 1
ATOM 1644 N N . ASN A 1 208 ? -20.975 7.741 25.983 1.00 81.69 208 ASN A N 1
ATOM 1645 C CA . ASN A 1 208 ? -19.643 7.462 26.528 1.00 81.69 208 ASN A CA 1
ATOM 1646 C C . ASN A 1 208 ? -18.497 7.637 25.516 1.00 81.69 208 ASN A C 1
ATOM 1648 O O . ASN A 1 208 ? -17.339 7.630 25.918 1.00 81.69 208 ASN A O 1
ATOM 1652 N N . GLN A 1 209 ? -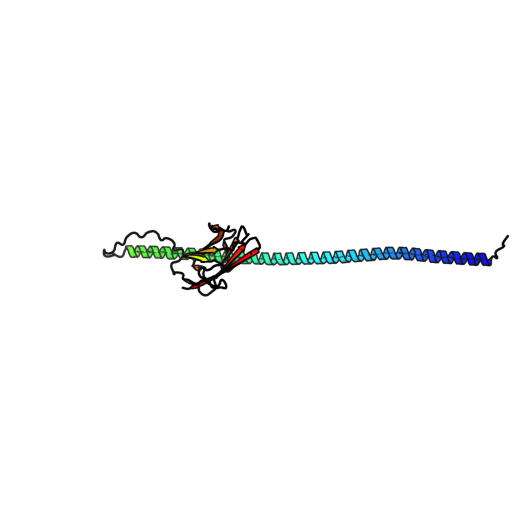18.791 7.768 24.218 1.00 82.69 209 GLN A N 1
ATOM 1653 C CA . GLN A 1 209 ? -17.767 8.010 23.199 1.00 82.69 209 GLN A CA 1
ATOM 1654 C C . GLN A 1 209 ? -17.412 9.493 23.068 1.00 82.69 209 GLN A C 1
ATOM 1656 O O . GLN A 1 209 ? -16.381 9.822 22.487 1.00 82.69 209 GLN A O 1
ATOM 1661 N N . PHE A 1 210 ? -18.242 10.389 23.604 1.00 82.12 210 PHE A N 1
ATOM 1662 C CA . PHE A 1 210 ? -17.987 11.819 23.542 1.00 82.12 210 PHE A CA 1
ATOM 1663 C C . PHE A 1 210 ? -16.965 12.245 24.594 1.00 82.12 210 PHE A C 1
ATOM 1665 O O . PHE A 1 210 ? -17.114 11.971 25.784 1.00 82.12 210 PHE A O 1
ATOM 1672 N N . SER A 1 211 ? -15.947 12.972 24.149 1.00 79.06 211 SER A N 1
ATOM 1673 C CA . SER A 1 211 ? -14.972 13.616 25.022 1.00 79.06 211 SER A CA 1
ATOM 1674 C C . SER A 1 211 ? -15.501 14.975 25.482 1.00 79.06 211 SER A C 1
ATOM 1676 O O . SER A 1 211 ? -15.914 15.789 24.661 1.00 79.06 211 SER A O 1
ATOM 1678 N N . ILE A 1 212 ? -15.472 15.227 26.793 1.00 75.88 212 ILE A N 1
ATOM 1679 C CA . ILE A 1 212 ? -15.837 16.527 27.391 1.00 75.88 212 ILE A CA 1
ATOM 1680 C C . ILE A 1 212 ? -14.657 17.511 27.281 1.00 75.88 212 ILE A C 1
ATOM 1682 O O . ILE A 1 212 ? -14.845 18.714 27.141 1.00 75.88 212 ILE A O 1
ATOM 1686 N N . GLU A 1 213 ? -13.429 16.989 27.297 1.00 73.06 213 GLU A N 1
ATOM 1687 C CA . GLU A 1 213 ? -12.189 17.777 27.279 1.00 73.06 213 GLU A CA 1
ATOM 1688 C C . GLU A 1 213 ? -11.672 18.079 25.867 1.00 73.06 213 GLU A C 1
ATOM 1690 O O . GLU A 1 213 ? -10.840 18.966 25.687 1.00 73.06 213 GLU A O 1
ATOM 1695 N N . LYS A 1 214 ? -12.137 17.333 24.858 1.00 78.44 214 LYS A N 1
ATOM 1696 C CA . LYS A 1 214 ? -11.645 17.414 23.477 1.00 78.44 214 LYS A CA 1
ATOM 1697 C C . LYS A 1 214 ? -12.778 17.691 22.502 1.00 78.44 214 LYS A C 1
ATOM 1699 O O . LYS A 1 214 ? -13.931 17.339 22.742 1.00 78.44 214 LYS A O 1
ATOM 1704 N N . GLU A 1 215 ? -12.425 18.304 21.379 1.00 76.81 215 GLU A N 1
ATOM 1705 C CA . GLU A 1 215 ? -13.338 18.488 20.258 1.00 76.81 215 GLU A CA 1
ATOM 1706 C C . GLU A 1 215 ? -13.712 17.133 19.652 1.00 76.81 215 GLU A C 1
ATOM 1708 O O . GLU A 1 215 ? -12.859 16.282 19.396 1.00 76.81 215 GLU A O 1
ATOM 1713 N N . ASN A 1 216 ? -15.011 16.918 19.458 1.00 81.62 216 ASN A N 1
ATOM 1714 C CA . ASN A 1 216 ? -15.532 15.691 18.882 1.00 81.62 216 ASN A CA 1
ATOM 1715 C C . ASN A 1 216 ? -15.776 15.926 17.394 1.00 81.62 216 ASN A C 1
ATOM 1717 O O . ASN A 1 216 ? -16.788 16.514 17.006 1.00 81.62 216 ASN A O 1
ATOM 1721 N N . THR A 1 217 ? -14.835 15.474 16.572 1.00 82.12 217 THR A N 1
ATOM 1722 C CA . THR A 1 217 ? -14.904 15.602 15.116 1.00 82.12 217 THR A CA 1
ATOM 1723 C C . THR A 1 217 ? -15.716 14.469 14.499 1.00 82.12 217 THR A C 1
ATOM 1725 O O . THR A 1 217 ? -15.444 13.285 14.728 1.00 82.12 217 THR A O 1
ATOM 1728 N N . ILE A 1 218 ? -16.689 14.833 13.671 1.00 84.81 218 ILE A N 1
ATOM 1729 C CA . ILE A 1 218 ? -17.468 13.932 12.826 1.00 84.81 218 ILE A CA 1
ATOM 1730 C C . ILE A 1 218 ? -17.124 14.247 11.373 1.00 84.81 218 ILE A C 1
ATOM 1732 O O . ILE A 1 218 ? -17.339 15.364 10.915 1.00 84.81 218 ILE A O 1
ATOM 1736 N N . SER A 1 219 ? -16.635 13.262 10.632 1.00 83.38 219 SER A N 1
ATOM 1737 C CA . SER A 1 219 ? -16.284 13.420 9.220 1.00 83.38 219 SER A CA 1
ATOM 1738 C C . SER A 1 219 ? -17.179 12.534 8.362 1.00 83.38 219 SER A C 1
ATOM 1740 O O . SER A 1 219 ? -17.331 11.344 8.637 1.00 83.38 219 SER A O 1
ATOM 1742 N N . VAL A 1 220 ? -17.767 13.098 7.316 1.00 85.25 220 VAL A N 1
ATOM 1743 C CA . VAL A 1 220 ? -18.646 12.406 6.374 1.00 85.25 220 VAL A CA 1
ATOM 1744 C C . VAL A 1 220 ? -17.975 12.393 5.010 1.00 85.25 220 VAL A C 1
ATOM 1746 O O . VAL A 1 220 ? -17.758 13.448 4.428 1.00 85.25 220 VAL A O 1
ATOM 1749 N N . PHE A 1 221 ? -17.662 11.211 4.492 1.00 84.75 221 PHE A N 1
ATOM 1750 C CA . PHE A 1 221 ? -16.991 11.028 3.207 1.00 84.75 221 PHE A CA 1
ATOM 1751 C C . PHE A 1 221 ? -17.972 10.475 2.180 1.00 84.75 221 PHE A C 1
ATOM 1753 O O . PHE A 1 221 ? -18.543 9.404 2.388 1.00 84.75 221 PHE A O 1
ATOM 1760 N N . GLY A 1 222 ? -18.163 11.194 1.081 1.00 83.50 222 GLY A N 1
ATOM 1761 C CA . GLY A 1 222 ? -18.862 10.709 -0.100 1.00 83.50 222 GLY A CA 1
ATOM 1762 C C . GLY A 1 222 ? -17.962 9.812 -0.948 1.00 83.50 222 GLY A C 1
ATOM 1763 O O . GLY A 1 222 ? -16.746 9.998 -1.013 1.00 83.50 222 GLY A O 1
ATOM 1764 N N . ASN A 1 223 ? -18.564 8.850 -1.644 1.00 80.25 223 ASN A N 1
ATOM 1765 C CA . ASN A 1 223 ? -17.868 7.999 -2.618 1.00 80.25 223 ASN A CA 1
ATOM 1766 C C . ASN A 1 223 ? -17.270 8.774 -3.814 1.00 80.25 223 ASN A C 1
ATOM 1768 O O . ASN A 1 223 ? -16.426 8.245 -4.528 1.00 80.25 223 ASN A O 1
ATOM 1772 N N . ASN A 1 224 ? -17.680 10.026 -4.010 1.00 74.50 224 ASN A N 1
ATOM 1773 C CA . ASN A 1 224 ? -17.160 10.957 -5.010 1.00 74.50 224 ASN A CA 1
ATOM 1774 C C . ASN A 1 224 ? -15.923 11.751 -4.538 1.00 74.50 224 ASN A C 1
ATOM 1776 O O . ASN A 1 224 ? -15.502 12.677 -5.224 1.00 74.50 224 ASN A O 1
ATOM 1780 N N . GLY A 1 225 ? -15.366 11.432 -3.363 1.00 71.62 225 GLY A N 1
ATOM 1781 C CA . GLY A 1 225 ? -14.190 12.107 -2.804 1.00 71.62 225 GLY A CA 1
ATOM 1782 C C . GLY A 1 225 ? -14.494 13.401 -2.042 1.00 71.62 225 GLY A C 1
ATOM 1783 O O . GLY A 1 225 ? -13.575 14.004 -1.496 1.00 71.62 225 GLY A O 1
ATOM 1784 N N . VAL A 1 226 ? -15.762 13.819 -1.951 1.00 75.75 226 VAL A N 1
ATOM 1785 C CA . VAL A 1 226 ? -16.153 14.990 -1.154 1.00 75.75 226 VAL A CA 1
ATOM 1786 C C . VAL A 1 226 ? -16.225 14.614 0.325 1.00 75.75 226 VAL A C 1
ATOM 1788 O O . VAL A 1 226 ? -16.863 13.626 0.689 1.00 75.75 226 VAL A O 1
ATOM 1791 N N . SER A 1 227 ? -15.599 15.411 1.189 1.00 80.31 227 SER A N 1
ATOM 1792 C CA . SER A 1 227 ? -15.632 15.228 2.640 1.00 80.31 227 SER A CA 1
ATOM 1793 C C . SER A 1 227 ? -16.241 16.438 3.340 1.00 80.31 227 SER A C 1
ATOM 1795 O O . SER A 1 227 ? -15.882 17.572 3.034 1.00 80.31 227 SER A O 1
ATOM 1797 N N . TYR A 1 228 ? -17.109 16.190 4.317 1.00 80.62 228 TYR A N 1
ATOM 1798 C CA . TYR A 1 228 ? -17.682 17.208 5.193 1.00 80.62 228 TYR A CA 1
ATOM 1799 C C . TYR A 1 228 ? -17.241 16.957 6.628 1.00 80.62 228 TYR A C 1
ATOM 1801 O O . TYR A 1 228 ? -17.270 15.816 7.091 1.00 80.62 228 TYR A O 1
ATOM 1809 N N . GLU A 1 229 ? -16.861 18.009 7.340 1.00 78.19 229 GLU A N 1
ATOM 1810 C CA . GLU A 1 229 ? -16.419 17.924 8.727 1.00 78.19 229 GLU A CA 1
ATOM 1811 C C . GLU A 1 229 ? -17.360 18.717 9.632 1.00 78.19 229 GLU A C 1
ATOM 1813 O O . GLU A 1 229 ? -17.760 19.835 9.317 1.00 78.19 229 GLU A O 1
ATOM 1818 N N . PHE A 1 230 ? -17.736 18.114 10.756 1.00 76.00 230 PHE A N 1
ATOM 1819 C CA . PHE A 1 230 ? -18.582 18.715 11.774 1.00 76.00 230 PHE A CA 1
ATOM 1820 C C . PHE A 1 230 ? -17.876 18.600 13.119 1.00 76.00 230 PHE A C 1
ATOM 1822 O O . PHE A 1 230 ? -17.515 17.502 13.544 1.00 76.00 230 PHE A O 1
ATOM 1829 N N . ILE A 1 231 ? -17.715 19.722 13.812 1.00 74.81 231 ILE A N 1
ATOM 1830 C CA . ILE A 1 231 ? -17.041 19.773 15.110 1.00 74.81 231 ILE A CA 1
ATOM 1831 C C . ILE A 1 231 ? -18.081 19.994 16.209 1.00 74.81 231 ILE A C 1
ATOM 1833 O O . ILE A 1 231 ? -18.863 20.948 16.167 1.00 74.81 231 ILE A O 1
ATOM 1837 N N . LEU A 1 232 ? -18.087 19.113 17.211 1.00 73.94 232 LEU A N 1
ATOM 1838 C CA . LEU A 1 232 ? -18.983 19.184 18.364 1.00 73.94 232 LEU A CA 1
ATOM 1839 C C . LEU A 1 232 ? -18.188 19.357 19.665 1.00 73.94 232 LEU A C 1
ATOM 1841 O O . LEU A 1 232 ? -17.325 18.538 19.990 1.00 73.94 232 LEU A O 1
ATOM 1845 N N . LYS A 1 233 ? -18.529 20.381 20.458 1.00 71.31 233 LYS A N 1
ATOM 1846 C CA . LYS A 1 233 ? -18.040 20.510 21.839 1.00 71.31 233 LYS A CA 1
ATOM 1847 C C . LYS A 1 233 ? -19.108 20.028 22.803 1.00 71.31 233 LYS A C 1
ATOM 1849 O O . LYS A 1 233 ? -20.287 20.343 22.663 1.00 71.31 233 LYS A O 1
ATOM 1854 N N . VAL A 1 234 ? -18.691 19.258 23.792 1.00 71.38 234 VAL A N 1
ATOM 1855 C CA . VAL A 1 234 ? -19.597 18.672 24.776 1.00 71.38 234 VAL A CA 1
ATOM 1856 C C . VAL A 1 234 ? -19.311 19.311 26.119 1.00 71.38 234 VAL A C 1
ATOM 1858 O O . VAL A 1 234 ? -18.167 19.350 26.554 1.00 71.38 234 VAL A O 1
ATOM 1861 N N . GLN A 1 235 ? -20.351 19.836 26.759 1.00 68.00 235 GLN A N 1
ATOM 1862 C CA . GLN A 1 235 ? -20.266 20.408 28.101 1.00 68.00 235 GLN A CA 1
ATOM 1863 C C . GLN A 1 235 ? -21.062 19.531 29.071 1.00 68.00 235 GLN A C 1
ATOM 1865 O O . GLN A 1 235 ? -22.056 18.911 28.684 1.00 68.00 235 GLN A O 1
ATOM 1870 N N . LYS A 1 236 ? -20.607 19.449 30.322 1.00 58.03 236 LYS A N 1
ATOM 1871 C CA . LYS A 1 236 ? -21.297 18.715 31.388 1.00 58.03 236 LYS A CA 1
ATOM 1872 C C . LYS A 1 236 ? -22.239 19.627 32.169 1.00 58.03 236 LYS A C 1
ATOM 1874 O O . LYS A 1 236 ? -21.944 20.835 32.294 1.00 58.03 236 LYS A O 1
#

Secondary structure (DSSP, 8-state):
-----HHHHHHHHHHHHHHHHHHHHHHHHHHHHHHHHHHHHHHHHHHHHHHHHHHHHHHHHHHHHHHHHHHHHHHHHHHHHHHHHHHHHHHHHHHHHHHHHHHHHHHHHHHS---S-------------EEEEEE-SSSSSS--TT---EEEEPPTT--EEEEEEEEPTT---S-EEEEETTEEEEEEEPPEE-TTS-EEEEEEEEGGG--SSS-EEEEEEETTS-EEEEEEEEE-

Foldseek 3Di:
DDPDDPVVVVVVVVVVVVVVVVVVVVVVVVVVVVVVVVVVVVVVVVVVVVVVVVVVVVVVVVVVVVVVVVVVVVVVVVVVVVVVVVVVVVVVVVVVVVVVVVVVVVVVVVVDDDDDDDDDDDDDDDDQPEAEAEQEQDDDDDDDPRSDEDADEDDPRHFKYKYKYWDDLPQPFQFKFKDKPNHTQDGRFGWDADPVSITIGIGIGTPVVDDQPDWIWMWIAGPVGDIDIHTYHYHD

pLDDT: mean 79.51, std 17.5, range [35.78, 97.19]